Protein AF-A0A2V8CMU4-F1 (afdb_monomer)

Mean predicted aligned error: 11.0 Å

Secondary structure (DSSP, 8-state):
-----PPPHHHHHHHHHHHHHHHHHHHHHHHHHHHHHHHHHHHHHHHHHHHHHHHHHHHHHTTTT----SSTT-S-GGGTS-SEESS--SSSSPPPTT---TTEEEEEE--S-S-EEEB---TT--GGGT--EEB---TTSPTT-TTTT--TT-EEEEEETTS-EEEEEEEEEEEEETTEEEEEE-S----------TTS--TTS-S--EEEEE-EEEEEEEEEETTTTEEEEEEE-SSSSPPEEEEE---------EE-SSPP-B-S--TT-SS---BSSSPPPPPTT---B-TTSSBSSSPPTT--SSEEEETTEEEESSPP-S--SSS---EEPPHHHHHT-SS----TTS---STT--

Sequence (362 aa):
MRREHGFSILEMIVSMGVMLAVTGGIFAVMNPSQGTFQTQTEVSDLQQRLRVASDTLYKDLVMGGGGAYQGSMSGSLNYAFAAIVPFRSGAVGQDPPGTFKTDTITITYVPPTVAQTTLSDNPGNSLTNSAETKVNAEAGCPAGDLLCGFKEGMTLLIYDSTGHSDTFTVTQIQDINANNVKLQHNSDQLAYEFLADCSTQPAPNPCGSTKIVQAASYSYYLKTDALNKTGQLMFYDGGIGADVPVVDNVVGLTFKYYGDPQPPQLNGNPLSNTIGPWTTYGPTPPALGTQVKDHNNNAADGWAAGENCVFKMDNGQQVPRLPVLGAGGTTTTLVELTQAMLTDGPWCPGGPNGAIGNAWDA

Nearest PDB structures (foldseek):
  1p4m-assembly1_A  TM=3.608E-01  e=1.524E+00  Homo sapiens
  3wdh-assembly1_A  TM=3.215E-01  e=1.023E+00  Anoxybacillus sp. LM18-11

Radius of gyration: 30.73 Å; Cα contacts (8 Å, |Δi|>4): 737; chains: 1; bounding box: 107×51×90 Å

pLDDT: mean 78.44, std 15.6, range [29.84, 97.5]

Foldseek 3Di:
DDDDDDDDPVNVVVVVVVVVVVVVVVCVVVVVVVVVVVVVVVVVVVVVLVVLVCVVVVVQVVQFQAEADFFFPHDGVLLAAHQKAQFDAFDPPGDAFLDHDFFKMKGKHFPPAQFKFFWDDDQPDFVQAQDFTWTDDGGSQPVPDLRSRDDAQFWKWKTFLQRAIDIFGFHDWDDRDNRTITTTTPPGRHPPRAPAQQPPDDDDDRGRRIMMGGMFIKMWGWDADPVVRKIFTWIDRSYPDDIDTSHIRDNDGGDWDFAALDAWDQPPPDPSDRHDDRIPGYRQFADAQQARAGSVRDRQQQADGRDHQQWDDDPSDTDGPDDRNDPDDDDPDTDTDDSVCNSLPVGRGQDVPNRSPPRRND

Structure (mmCIF, N/CA/C/O backbone):
data_AF-A0A2V8CMU4-F1
#
_entry.id   AF-A0A2V8CMU4-F1
#
loop_
_atom_site.group_PDB
_atom_site.id
_atom_site.type_symbol
_atom_site.label_atom_id
_atom_site.label_alt_id
_atom_site.label_comp_id
_atom_site.label_asym_id
_atom_site.label_entity_id
_atom_site.label_seq_id
_atom_site.pdbx_PDB_ins_code
_atom_site.Cartn_x
_atom_site.Cartn_y
_atom_site.Cartn_z
_atom_site.occupancy
_atom_site.B_iso_or_equiv
_atom_site.auth_seq_id
_atom_site.auth_comp_id
_atom_site.auth_asym_id
_atom_site.auth_atom_id
_atom_site.pdbx_PDB_model_num
ATOM 1 N N . MET A 1 1 ? -81.711 4.016 60.331 1.00 46.50 1 MET A N 1
ATOM 2 C CA . MET A 1 1 ? -80.405 4.525 60.800 1.00 46.50 1 MET A CA 1
ATOM 3 C C . MET A 1 1 ? -79.334 3.573 60.292 1.00 46.50 1 MET A C 1
ATOM 5 O O . MET A 1 1 ? -79.336 2.414 60.686 1.00 46.50 1 MET A O 1
ATOM 9 N N . ARG A 1 2 ? -78.520 4.011 59.327 1.00 49.06 2 ARG A N 1
ATOM 10 C CA . ARG A 1 2 ? -77.406 3.228 58.773 1.00 49.06 2 ARG A CA 1
ATOM 11 C C . ARG A 1 2 ? -76.306 3.198 59.838 1.00 49.06 2 ARG A C 1
ATOM 13 O O . ARG A 1 2 ? -75.866 4.259 60.260 1.00 49.06 2 ARG A O 1
ATOM 20 N N . ARG A 1 3 ? -75.921 2.013 60.318 1.00 55.88 3 ARG A N 1
ATOM 21 C CA . ARG A 1 3 ? -74.723 1.859 61.152 1.00 55.88 3 ARG A CA 1
ATOM 22 C C . ARG A 1 3 ? -73.517 2.043 60.241 1.00 55.88 3 ARG A C 1
ATOM 24 O O . ARG A 1 3 ? -73.296 1.226 59.353 1.00 55.88 3 ARG A O 1
ATOM 31 N N . GLU A 1 4 ? -72.785 3.132 60.430 1.00 57.38 4 GLU A N 1
ATOM 32 C CA . GLU A 1 4 ? -71.445 3.261 59.872 1.00 57.38 4 GLU A CA 1
ATOM 33 C C . GLU A 1 4 ? -70.543 2.290 60.635 1.00 57.38 4 GLU A C 1
ATOM 35 O O . GLU A 1 4 ? -70.348 2.409 61.845 1.00 57.38 4 GLU A O 1
ATOM 40 N N . HIS A 1 5 ? -70.083 1.253 59.942 1.00 65.12 5 HIS A N 1
ATOM 41 C CA . HIS A 1 5 ? -69.113 0.313 60.479 1.00 65.12 5 HIS A CA 1
ATOM 42 C C . HIS A 1 5 ? -67.730 0.950 60.323 1.00 65.12 5 HIS A C 1
ATOM 44 O O . HIS A 1 5 ? -67.220 1.063 59.212 1.00 65.12 5 HIS A O 1
ATOM 50 N N . GLY A 1 6 ? -67.163 1.431 61.431 1.00 70.19 6 GLY A N 1
ATOM 51 C CA . GLY A 1 6 ? -65.772 1.875 61.478 1.00 70.19 6 GLY A CA 1
ATOM 52 C C . GLY A 1 6 ? -64.816 0.691 61.314 1.00 70.19 6 GLY A C 1
ATOM 53 O O . GLY A 1 6 ? -65.103 -0.408 61.789 1.00 70.19 6 GLY A O 1
ATOM 54 N N . PHE A 1 7 ? -63.690 0.925 60.641 1.00 73.56 7 PHE A N 1
ATOM 55 C CA . PHE A 1 7 ? -62.659 -0.086 60.402 1.00 73.56 7 PHE A CA 1
ATOM 56 C C . PHE A 1 7 ? -61.973 -0.515 61.700 1.00 73.56 7 PHE A C 1
ATOM 58 O O . PHE A 1 7 ? -61.656 0.317 62.555 1.00 73.56 7 PHE A O 1
ATOM 65 N N . SER A 1 8 ? -61.698 -1.813 61.835 1.00 87.19 8 SER A N 1
ATOM 66 C CA . SER A 1 8 ? -60.890 -2.303 62.953 1.00 87.19 8 SER A CA 1
ATOM 67 C C . SER A 1 8 ? -59.400 -2.013 62.723 1.00 87.19 8 SER A C 1
ATOM 69 O O . SER A 1 8 ? -58.921 -1.980 61.589 1.00 87.19 8 SER A O 1
ATOM 71 N N . ILE A 1 9 ? -58.630 -1.868 63.807 1.00 84.69 9 ILE A N 1
ATOM 72 C CA . ILE A 1 9 ? -57.158 -1.746 63.755 1.00 84.69 9 ILE A CA 1
ATOM 73 C C . ILE A 1 9 ? -56.533 -2.910 62.961 1.00 84.69 9 ILE A C 1
ATOM 75 O O . ILE A 1 9 ? -55.532 -2.733 62.270 1.00 84.69 9 ILE A O 1
ATOM 79 N N . LEU A 1 10 ? -57.152 -4.091 63.017 1.00 87.50 10 LEU A N 1
ATOM 80 C CA . LEU A 1 10 ? -56.686 -5.294 62.337 1.00 87.50 10 LEU A CA 1
ATOM 81 C C . LEU A 1 10 ? -56.830 -5.180 60.807 1.00 87.50 10 LEU A C 1
ATOM 83 O O . LEU A 1 10 ? -55.900 -5.529 60.086 1.00 87.50 10 LEU A O 1
ATOM 87 N N . GLU A 1 11 ? -57.930 -4.606 60.308 1.00 87.81 11 GLU A N 1
ATOM 88 C CA . GLU A 1 11 ? -58.109 -4.319 58.872 1.00 87.81 11 GLU A CA 1
ATOM 89 C C . GLU A 1 11 ? -57.106 -3.285 58.352 1.00 87.81 11 GLU A C 1
ATOM 91 O O . GLU A 1 11 ? -56.583 -3.446 57.248 1.00 87.81 11 GLU A O 1
ATOM 96 N N . MET A 1 12 ? -56.792 -2.254 59.145 1.00 91.19 12 MET A N 1
ATOM 97 C CA . MET A 1 12 ? -55.765 -1.263 58.795 1.00 91.19 12 MET A CA 1
ATOM 98 C C . MET A 1 12 ? -54.373 -1.903 58.679 1.00 91.19 12 MET A C 1
ATOM 100 O O . MET A 1 12 ? -53.663 -1.645 57.710 1.00 91.19 12 MET A O 1
ATOM 104 N N . ILE A 1 13 ? -53.996 -2.786 59.613 1.00 92.75 13 ILE A N 1
ATOM 105 C CA . ILE A 1 13 ? -52.695 -3.479 59.590 1.00 92.75 13 ILE A CA 1
ATOM 106 C C . ILE A 1 13 ? -52.590 -4.429 58.392 1.00 92.75 13 ILE A C 1
ATOM 108 O O . ILE A 1 13 ? -51.572 -4.429 57.700 1.00 92.75 13 ILE A O 1
ATOM 112 N N . VAL A 1 14 ? -53.639 -5.211 58.112 1.00 92.31 14 VAL A N 1
ATOM 113 C CA . VAL A 1 14 ? -53.662 -6.115 56.950 1.00 92.31 14 VAL A CA 1
ATOM 114 C C . VAL A 1 14 ? -53.577 -5.315 55.649 1.00 92.31 14 VAL A C 1
ATOM 116 O O . VAL A 1 14 ? -52.779 -5.654 54.778 1.00 92.31 14 VAL A O 1
ATOM 119 N N . SER A 1 15 ? -54.324 -4.214 55.538 1.00 93.25 15 SER A N 1
ATOM 120 C CA . SER A 1 15 ? -54.291 -3.343 54.357 1.00 93.25 15 SER A CA 1
ATOM 121 C C . SER A 1 15 ? -52.914 -2.701 54.153 1.00 93.25 15 SER A C 1
ATOM 123 O O . SER A 1 15 ? -52.399 -2.711 53.036 1.00 93.25 15 SER A O 1
ATOM 125 N N . MET A 1 16 ? -52.271 -2.212 55.223 1.00 92.31 16 MET A N 1
ATOM 126 C CA . MET A 1 16 ? -50.898 -1.686 55.164 1.00 92.31 16 MET A CA 1
ATOM 127 C C . MET A 1 16 ? -49.888 -2.764 54.753 1.00 92.31 16 MET A C 1
ATOM 129 O O . MET A 1 16 ? -49.012 -2.494 53.933 1.00 92.31 16 MET A O 1
ATOM 133 N N . GLY A 1 17 ? -50.023 -3.988 55.273 1.00 94.62 17 GLY A N 1
ATOM 134 C CA . GLY A 1 17 ? -49.164 -5.115 54.909 1.00 94.62 17 GLY A CA 1
ATOM 135 C C . GLY A 1 17 ? -49.284 -5.492 53.431 1.00 94.62 17 GLY A C 1
ATOM 136 O O . GLY A 1 17 ? -48.270 -5.654 52.753 1.00 94.62 17 GLY A O 1
ATOM 137 N N . VAL A 1 18 ? -50.512 -5.556 52.905 1.00 94.00 18 VAL A N 1
ATOM 138 C CA . VAL A 1 18 ? -50.763 -5.823 51.480 1.00 94.00 18 VAL A CA 1
ATOM 139 C C . VAL A 1 18 ? -50.229 -4.685 50.609 1.00 94.00 18 VAL A C 1
ATOM 141 O O . VAL A 1 18 ? -49.559 -4.948 49.613 1.00 94.00 18 VAL A O 1
ATOM 144 N N . MET A 1 19 ? -50.457 -3.424 50.988 1.00 94.75 19 MET A N 1
ATOM 145 C CA . MET A 1 19 ? -49.978 -2.269 50.224 1.00 94.75 19 MET A CA 1
ATOM 146 C C . MET A 1 19 ? -48.446 -2.225 50.156 1.00 94.75 19 MET A C 1
ATOM 148 O O . MET A 1 19 ? -47.890 -1.981 49.084 1.00 94.75 19 MET A O 1
ATOM 152 N N . LEU A 1 20 ? -47.755 -2.532 51.260 1.00 93.88 20 LEU A N 1
ATOM 153 C CA . LEU A 1 20 ? -46.294 -2.654 51.290 1.00 93.88 20 LEU A CA 1
ATOM 154 C C . LEU A 1 20 ? -45.791 -3.825 50.440 1.00 93.88 20 LEU A C 1
ATOM 156 O O . LEU A 1 20 ? -44.835 -3.651 49.688 1.00 93.88 20 LEU A O 1
ATOM 160 N N . ALA A 1 21 ? -46.441 -4.989 50.511 1.00 94.62 21 ALA A N 1
ATOM 161 C CA . ALA A 1 21 ? -46.064 -6.153 49.711 1.00 94.62 21 ALA A CA 1
ATOM 162 C C . ALA A 1 21 ? -46.215 -5.887 48.202 1.00 94.62 21 ALA A C 1
ATOM 164 O O . ALA A 1 21 ? -45.303 -6.176 47.427 1.00 94.62 21 ALA A O 1
ATOM 165 N N . VAL A 1 22 ? -47.329 -5.275 47.788 1.00 94.88 22 VAL A N 1
ATOM 166 C CA . VAL A 1 22 ? -47.583 -4.912 46.384 1.00 94.88 22 VAL A CA 1
ATOM 167 C C . VAL A 1 22 ? -46.590 -3.852 45.906 1.00 94.88 22 VAL A C 1
ATOM 169 O O . VAL A 1 22 ? -45.977 -4.014 44.854 1.00 94.88 22 VAL A O 1
ATOM 172 N N . THR A 1 23 ? -46.375 -2.794 46.691 1.00 91.12 23 THR A N 1
ATOM 173 C CA . THR A 1 23 ? -45.443 -1.712 46.335 1.00 91.12 23 THR A CA 1
ATOM 174 C C . THR A 1 23 ? -43.999 -2.219 46.263 1.00 91.12 23 THR A C 1
ATOM 176 O O . THR A 1 23 ? -43.273 -1.886 45.328 1.00 91.12 23 THR A O 1
ATOM 179 N N . GLY A 1 24 ? -43.592 -3.090 47.193 1.00 90.81 24 GLY A N 1
ATOM 180 C CA . GLY A 1 24 ? -42.292 -3.762 47.164 1.00 90.81 24 GLY A CA 1
ATOM 181 C C . GLY A 1 24 ? -42.110 -4.638 45.921 1.00 90.81 24 GLY A C 1
ATOM 182 O O . GLY A 1 24 ? -41.061 -4.576 45.283 1.00 90.81 24 GLY A O 1
ATOM 183 N N . GLY A 1 25 ? -43.148 -5.383 45.521 1.00 90.81 25 GLY A N 1
ATOM 184 C CA . GLY A 1 25 ? -43.153 -6.152 44.274 1.00 90.81 25 GLY A CA 1
ATOM 185 C C . GLY A 1 25 ? -43.000 -5.278 43.024 1.00 90.81 25 GLY A C 1
ATOM 186 O O . GLY A 1 25 ? -42.233 -5.619 42.127 1.00 90.81 25 GLY A O 1
ATOM 187 N N . ILE A 1 26 ? -43.660 -4.116 42.981 1.00 88.31 26 ILE A N 1
ATOM 188 C CA . ILE A 1 26 ? -43.540 -3.157 41.869 1.00 88.31 26 ILE A CA 1
ATOM 189 C C . ILE A 1 26 ? -42.114 -2.600 41.774 1.00 88.31 26 ILE A C 1
ATOM 19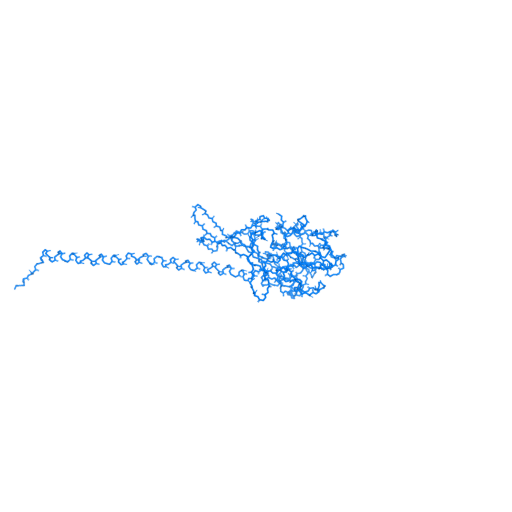1 O O . ILE A 1 26 ? -41.528 -2.609 40.691 1.00 88.31 26 ILE A O 1
ATOM 195 N N . PHE A 1 27 ? -41.522 -2.160 42.889 1.00 85.50 27 PHE A N 1
ATOM 196 C CA . PHE A 1 27 ? -40.146 -1.648 42.892 1.00 85.50 27 PHE A CA 1
ATOM 197 C C . PHE A 1 27 ? -39.116 -2.723 42.530 1.00 85.50 27 PHE A C 1
ATOM 199 O O . PHE A 1 27 ? -38.155 -2.423 41.819 1.00 85.50 27 PHE A O 1
ATOM 206 N N . ALA A 1 28 ? -39.340 -3.973 42.948 1.00 83.75 28 ALA A N 1
ATOM 207 C CA . ALA A 1 28 ? -38.488 -5.102 42.580 1.00 83.75 28 ALA A CA 1
ATOM 208 C C . ALA A 1 28 ? -38.457 -5.356 41.061 1.00 83.75 28 ALA A C 1
ATOM 210 O O . ALA A 1 28 ? -37.439 -5.810 40.548 1.00 83.75 28 ALA A O 1
ATOM 211 N N . VAL A 1 29 ? -39.530 -5.024 40.332 1.00 82.19 29 VAL A N 1
ATOM 212 C CA . VAL A 1 29 ? -39.613 -5.159 38.865 1.00 82.19 29 VAL A CA 1
ATOM 213 C C . VAL A 1 29 ? -39.185 -3.877 38.134 1.00 82.19 29 VAL A C 1
ATOM 215 O O . VAL A 1 29 ? -38.513 -3.941 37.102 1.00 82.19 29 VAL A O 1
ATOM 218 N N . MET A 1 30 ? -39.523 -2.695 38.656 1.00 82.56 30 MET A N 1
ATOM 219 C CA . MET A 1 30 ? -39.172 -1.413 38.026 1.00 82.56 30 MET A CA 1
ATOM 220 C C . MET A 1 30 ? -37.669 -1.114 38.061 1.00 82.56 30 MET A C 1
ATOM 222 O O . MET A 1 30 ? -37.145 -0.561 37.095 1.00 82.56 30 MET A O 1
ATOM 226 N N . ASN A 1 31 ? -36.972 -1.475 39.141 1.00 76.56 31 ASN A N 1
ATOM 227 C CA . ASN A 1 31 ? -35.541 -1.206 39.294 1.00 76.56 31 ASN A CA 1
ATOM 228 C C . ASN A 1 31 ? -34.674 -1.906 38.215 1.00 76.56 31 ASN A C 1
ATOM 230 O O . ASN A 1 31 ? -33.935 -1.218 37.508 1.00 76.56 31 ASN A O 1
ATOM 234 N N . PRO A 1 32 ? -34.810 -3.228 37.965 1.00 76.19 32 PRO A N 1
ATOM 235 C CA . PRO A 1 32 ? -34.076 -3.883 36.879 1.00 76.19 32 PRO A CA 1
ATOM 236 C C . PRO A 1 32 ? -34.515 -3.414 35.484 1.00 76.19 32 PRO A C 1
ATOM 238 O O . PRO A 1 32 ? -33.704 -3.411 34.558 1.00 76.19 32 PRO A O 1
ATOM 241 N N . SER A 1 33 ? -35.765 -2.967 35.320 1.00 69.88 33 SER A N 1
ATOM 242 C CA . SER A 1 33 ? -36.262 -2.468 34.032 1.00 69.88 33 SER A CA 1
ATOM 243 C C . SER A 1 33 ? -35.519 -1.203 33.585 1.00 69.88 33 SER A C 1
ATOM 245 O O . SER A 1 33 ? -35.094 -1.125 32.437 1.00 69.88 33 SER A O 1
ATOM 247 N N . GLN A 1 34 ? -35.273 -0.244 34.487 1.00 75.62 34 GLN A N 1
ATOM 248 C CA . GLN A 1 34 ? -34.550 0.994 34.148 1.00 75.62 34 GLN A CA 1
ATOM 249 C C . GLN A 1 34 ? -33.098 0.734 33.716 1.00 75.62 34 GLN A C 1
ATOM 251 O O . GLN A 1 34 ? -32.659 1.272 32.700 1.00 75.62 34 GLN A O 1
ATOM 256 N N . GLY A 1 35 ? -32.376 -0.142 34.426 1.00 75.38 35 GLY A N 1
ATOM 257 C CA . GLY A 1 35 ? -31.014 -0.535 34.039 1.00 75.38 35 GLY A CA 1
ATOM 258 C C . GLY A 1 35 ? -30.965 -1.298 32.709 1.00 75.38 35 GLY A C 1
ATOM 259 O O . GLY A 1 35 ? -30.044 -1.122 31.911 1.00 75.38 35 GLY A O 1
ATOM 260 N N . THR A 1 36 ? -31.995 -2.094 32.420 1.00 75.12 36 THR A N 1
ATOM 261 C CA . THR A 1 36 ? -32.111 -2.825 31.151 1.00 75.12 36 THR A CA 1
ATOM 262 C C . THR A 1 36 ? -32.335 -1.874 29.967 1.00 75.12 36 THR A C 1
ATOM 264 O O . THR A 1 36 ? -31.716 -2.049 28.924 1.00 75.12 36 THR A O 1
ATOM 267 N N . PHE A 1 37 ? -33.149 -0.822 30.111 1.00 74.62 37 PHE A N 1
ATOM 268 C CA . PHE A 1 37 ? -33.371 0.148 29.025 1.00 74.62 37 PHE A CA 1
ATOM 269 C C . PHE A 1 37 ? -32.133 1.001 28.711 1.00 74.62 37 PHE A C 1
ATOM 271 O O . PHE A 1 37 ? -31.868 1.299 27.545 1.00 74.62 37 PHE A O 1
ATOM 278 N N . GLN A 1 38 ? -31.352 1.358 29.735 1.00 77.62 38 GLN A N 1
ATOM 279 C CA . GLN A 1 38 ? -30.094 2.082 29.539 1.00 77.62 38 GLN A CA 1
ATOM 280 C C . GLN A 1 38 ? -29.068 1.204 28.816 1.00 77.62 38 GLN A C 1
ATOM 282 O O . GLN A 1 38 ? -28.536 1.596 27.783 1.00 77.62 38 GLN A O 1
ATOM 287 N N . THR A 1 39 ? -28.864 -0.027 29.289 1.00 81.19 39 THR A N 1
ATOM 288 C CA . THR A 1 39 ? -27.907 -0.958 28.670 1.00 81.19 39 THR A CA 1
ATOM 289 C C . THR A 1 39 ? -28.297 -1.362 27.249 1.00 81.19 39 THR A C 1
ATOM 291 O O . THR A 1 39 ? -27.424 -1.465 26.394 1.00 81.19 39 THR A O 1
ATOM 294 N N . GLN A 1 40 ? -29.588 -1.536 26.953 1.00 83.31 40 GLN A N 1
ATOM 295 C CA . GLN A 1 40 ? -30.042 -1.843 25.591 1.00 83.31 40 GLN A CA 1
ATOM 296 C C . GLN A 1 40 ? -29.680 -0.743 24.586 1.00 83.31 40 GLN A C 1
ATOM 298 O O . GLN A 1 40 ? -29.303 -1.053 23.455 1.00 83.31 40 GLN A O 1
ATOM 303 N N . THR A 1 41 ? -29.760 0.525 24.998 1.00 83.31 41 THR A N 1
ATOM 304 C CA . THR A 1 41 ? -29.417 1.654 24.122 1.00 83.31 41 THR A CA 1
ATOM 305 C C . THR A 1 41 ? -27.911 1.704 23.862 1.00 83.31 41 THR A C 1
ATOM 307 O O . THR A 1 41 ? -27.504 1.811 22.708 1.00 83.31 41 THR A O 1
ATOM 310 N N . GLU A 1 42 ? -27.088 1.510 24.898 1.00 85.31 42 GLU A N 1
ATOM 311 C CA . GLU A 1 42 ? -25.623 1.438 24.767 1.00 85.31 42 GLU A CA 1
ATOM 312 C C . GLU A 1 42 ? -25.180 0.269 23.873 1.00 85.31 42 GLU A C 1
ATOM 314 O O . GLU A 1 42 ? -24.312 0.425 23.020 1.00 85.31 42 GLU A O 1
ATOM 319 N N . VAL A 1 43 ? -25.812 -0.906 23.991 1.00 86.69 43 VAL A N 1
ATOM 320 C CA . VAL A 1 43 ? -25.510 -2.057 23.118 1.00 86.69 43 VAL A CA 1
ATOM 321 C C . VAL A 1 43 ? -25.849 -1.752 21.657 1.00 86.69 43 VAL A C 1
ATOM 323 O O . VAL A 1 43 ? -25.078 -2.110 20.765 1.00 86.69 43 VAL A O 1
ATOM 326 N N . SER A 1 44 ? -26.974 -1.082 21.397 1.00 88.12 44 SER A N 1
ATOM 327 C CA . SER A 1 44 ? -27.339 -0.661 20.039 1.00 88.12 44 SER A CA 1
ATOM 328 C C . SER A 1 44 ? -26.338 0.347 19.470 1.00 88.12 44 SER A C 1
ATOM 330 O O . SER A 1 44 ? -25.956 0.232 18.305 1.00 88.12 44 SER A O 1
ATOM 332 N N . ASP A 1 45 ? -25.900 1.320 20.269 1.00 89.12 45 ASP A N 1
ATOM 333 C CA . ASP A 1 45 ? -24.897 2.306 19.857 1.00 89.12 45 ASP A CA 1
ATOM 334 C C . ASP A 1 45 ? -23.548 1.638 19.541 1.00 89.12 45 ASP A C 1
ATOM 336 O O . ASP A 1 45 ? -22.979 1.861 18.472 1.00 89.12 45 ASP A O 1
ATOM 340 N N . LEU A 1 46 ? -23.088 0.709 20.389 1.00 87.69 46 LEU A N 1
ATOM 341 C CA . LEU A 1 46 ? -21.870 -0.072 20.139 1.00 87.69 46 LEU A CA 1
ATOM 342 C C . LEU A 1 46 ? -21.933 -0.847 18.815 1.00 87.69 46 LEU A C 1
ATOM 344 O O . LEU A 1 46 ? -20.959 -0.867 18.062 1.00 87.69 46 LEU A O 1
ATOM 348 N N . GLN A 1 47 ? -23.077 -1.458 18.494 1.00 90.50 47 GLN A N 1
ATOM 349 C CA . GLN A 1 47 ? -23.261 -2.168 17.223 1.00 90.50 47 GLN A CA 1
ATOM 350 C C . GLN A 1 47 ? -23.233 -1.226 16.014 1.00 90.50 47 GLN A C 1
ATOM 352 O O . GLN A 1 47 ? -22.665 -1.574 14.977 1.00 90.50 47 GLN A O 1
ATOM 357 N N . GLN A 1 48 ? -23.830 -0.037 16.131 1.00 91.19 48 GLN A N 1
ATOM 358 C CA . GLN A 1 48 ? -23.817 0.960 15.058 1.00 91.19 48 GLN A CA 1
ATOM 359 C C . GLN A 1 48 ? -22.406 1.498 14.814 1.00 91.19 48 GLN A C 1
ATOM 361 O O . GLN A 1 48 ? -21.968 1.556 13.665 1.00 91.19 48 GLN A O 1
ATOM 366 N N . ARG A 1 49 ? -21.659 1.808 15.878 1.00 91.88 49 ARG A N 1
ATOM 367 C CA . ARG A 1 49 ? -20.259 2.240 15.774 1.00 91.88 49 ARG A CA 1
ATOM 368 C C . ARG A 1 49 ? -19.372 1.161 15.173 1.00 91.88 49 ARG A C 1
ATOM 370 O O . ARG A 1 49 ? -18.577 1.460 14.287 1.00 91.88 49 ARG A O 1
ATOM 377 N N . LEU A 1 50 ? -19.542 -0.094 15.597 1.00 90.25 50 LEU A N 1
ATOM 378 C CA . LEU A 1 50 ? -18.792 -1.212 15.027 1.00 90.25 50 LEU A CA 1
ATOM 379 C C . LEU A 1 50 ? -19.035 -1.334 13.521 1.00 90.25 50 LEU A C 1
ATOM 381 O O . LEU A 1 50 ? -18.081 -1.554 12.783 1.00 90.25 50 LEU A O 1
ATOM 385 N N . ARG A 1 51 ? -20.279 -1.136 13.064 1.00 93.06 51 ARG A N 1
ATOM 386 C CA . ARG A 1 51 ? -20.598 -1.127 11.631 1.00 93.06 51 ARG A CA 1
ATOM 387 C C . ARG A 1 51 ? -19.867 -0.008 10.893 1.00 93.06 51 ARG A C 1
ATOM 389 O O . ARG A 1 51 ? -19.280 -0.261 9.851 1.00 93.06 51 ARG A O 1
ATOM 396 N N . VAL A 1 52 ? -19.864 1.212 11.432 1.00 93.25 52 VAL A N 1
ATOM 397 C CA . VAL A 1 52 ? -19.148 2.337 10.805 1.00 93.25 52 VAL A CA 1
ATOM 398 C C . VAL A 1 52 ? -17.647 2.049 10.718 1.00 93.25 52 VAL A C 1
ATOM 400 O O . VAL A 1 52 ? -17.056 2.239 9.656 1.00 93.25 52 VAL A O 1
ATOM 403 N N . ALA A 1 53 ? -17.038 1.533 11.790 1.00 92.00 53 ALA A N 1
ATOM 404 C CA . ALA A 1 53 ? -15.628 1.141 11.787 1.00 92.00 53 ALA A CA 1
ATOM 405 C C . ALA A 1 53 ? -15.338 0.040 10.755 1.00 92.00 53 ALA A C 1
ATOM 407 O O . ALA A 1 53 ? -14.395 0.171 9.974 1.00 92.00 53 ALA A O 1
ATOM 408 N N . SER A 1 54 ? -16.149 -1.025 10.730 1.00 93.12 54 SER A N 1
ATOM 409 C CA . SER A 1 54 ? -15.950 -2.143 9.807 1.00 93.12 54 SER A CA 1
ATOM 410 C C . SER A 1 54 ? -16.132 -1.725 8.356 1.00 93.12 54 SER A C 1
ATOM 412 O O . SER A 1 54 ? -15.315 -2.101 7.528 1.00 93.12 54 SER A O 1
ATOM 414 N N . ASP A 1 55 ? -17.159 -0.932 8.047 1.00 95.06 55 ASP A N 1
ATOM 415 C CA . ASP A 1 55 ? -17.454 -0.504 6.677 1.00 95.06 55 ASP A CA 1
ATOM 416 C C . ASP A 1 55 ? -16.371 0.444 6.148 1.00 95.06 55 ASP A C 1
ATOM 418 O O . ASP A 1 55 ? -15.965 0.337 4.990 1.00 95.06 55 ASP A O 1
ATOM 422 N N . THR A 1 56 ? -15.862 1.331 7.010 1.00 93.56 56 THR A N 1
ATOM 423 C CA . THR A 1 56 ? -14.780 2.265 6.666 1.00 93.56 56 THR A CA 1
ATOM 424 C C . THR A 1 56 ? -13.491 1.506 6.349 1.00 93.56 56 THR A C 1
ATOM 426 O O . THR A 1 56 ? -12.941 1.666 5.263 1.00 93.56 56 THR A O 1
ATOM 429 N N . LEU A 1 57 ? -13.064 0.601 7.239 1.00 94.00 57 LEU A N 1
ATOM 430 C CA . LEU A 1 57 ? -11.876 -0.230 7.016 1.00 94.00 57 LEU A CA 1
ATOM 431 C C . LEU A 1 57 ? -12.041 -1.159 5.808 1.00 94.00 57 LEU A C 1
ATOM 433 O O . LEU A 1 57 ? -11.138 -1.271 4.983 1.00 94.00 57 LEU A O 1
ATOM 437 N N . TYR A 1 58 ? -13.191 -1.825 5.684 1.00 95.25 58 TYR A N 1
ATOM 438 C CA . TYR A 1 58 ? -13.445 -2.797 4.620 1.00 95.25 58 TYR A CA 1
ATOM 439 C C . TYR A 1 58 ? -13.375 -2.163 3.230 1.00 95.25 58 TYR A C 1
ATOM 441 O O . TYR A 1 58 ? -12.811 -2.764 2.316 1.00 95.25 58 TYR A O 1
ATOM 449 N N . LYS A 1 59 ? -13.915 -0.947 3.073 1.00 94.12 59 LYS A N 1
ATOM 450 C CA . LYS A 1 59 ? -13.910 -0.221 1.799 1.00 94.12 59 LYS A CA 1
ATOM 451 C C . LYS A 1 59 ? -12.497 -0.014 1.253 1.00 94.12 59 LYS A C 1
ATOM 453 O O . LYS A 1 59 ? -12.307 -0.143 0.048 1.00 94.12 59 LYS A O 1
ATOM 458 N N . ASP A 1 60 ? -11.530 0.297 2.109 1.00 94.56 60 ASP A N 1
ATOM 459 C CA . ASP A 1 60 ? -10.149 0.501 1.667 1.00 94.56 60 ASP A CA 1
ATOM 460 C C . ASP A 1 60 ? -9.375 -0.817 1.599 1.00 94.56 60 ASP A C 1
ATOM 462 O O . ASP A 1 60 ? -8.637 -1.043 0.644 1.00 94.56 60 ASP A O 1
ATOM 466 N N . LEU A 1 61 ? -9.603 -1.740 2.540 1.00 93.94 61 LEU A N 1
ATOM 467 C CA . LEU A 1 61 ? -8.961 -3.059 2.538 1.00 93.94 61 LEU A CA 1
ATOM 468 C C . LEU A 1 61 ? -9.276 -3.866 1.276 1.00 93.94 61 LEU A C 1
ATOM 470 O O . LEU A 1 61 ? -8.387 -4.522 0.742 1.00 93.94 61 LEU A O 1
ATOM 474 N N . VAL A 1 62 ? -10.516 -3.813 0.777 1.00 94.56 62 VAL A N 1
ATOM 475 C CA . VAL A 1 62 ? -10.898 -4.533 -0.450 1.00 94.56 62 VAL A CA 1
ATOM 476 C C . VAL A 1 62 ? -10.245 -3.942 -1.704 1.00 94.56 62 VAL A C 1
ATOM 478 O O . VAL A 1 62 ? -10.086 -4.645 -2.698 1.00 94.56 62 VAL A O 1
ATOM 481 N N . MET A 1 63 ? -9.862 -2.663 -1.659 1.00 94.75 63 MET A N 1
ATOM 482 C CA . MET A 1 63 ? -9.191 -1.970 -2.759 1.00 94.75 63 MET A CA 1
ATOM 483 C C . MET A 1 63 ? -7.665 -2.032 -2.656 1.00 94.75 63 MET A C 1
ATOM 485 O O . MET A 1 63 ? -6.992 -1.778 -3.653 1.00 94.75 63 MET A O 1
ATOM 489 N N . GLY A 1 64 ? -7.119 -2.371 -1.484 1.00 94.31 64 GLY A N 1
ATOM 490 C CA . GLY A 1 64 ? -5.685 -2.393 -1.207 1.00 94.31 64 GLY A CA 1
ATOM 491 C C . GLY A 1 64 ? -4.882 -3.172 -2.248 1.00 94.31 64 GLY A C 1
ATOM 492 O O . GLY A 1 64 ? -5.212 -4.305 -2.596 1.00 94.31 64 GLY A O 1
ATOM 493 N N . GLY A 1 65 ? -3.826 -2.549 -2.773 1.00 91.25 65 GLY A N 1
ATOM 494 C CA . GLY A 1 65 ? -3.009 -3.119 -3.845 1.00 91.25 65 GLY A CA 1
ATOM 495 C C . GLY A 1 65 ? -3.649 -3.101 -5.234 1.00 91.25 65 GLY A C 1
ATOM 496 O O . GLY A 1 65 ? -3.004 -3.520 -6.197 1.00 91.25 65 GLY A O 1
ATOM 497 N N . GLY A 1 66 ? -4.873 -2.585 -5.386 1.00 94.00 66 GLY A N 1
ATOM 498 C CA . GLY A 1 66 ? -5.445 -2.275 -6.692 1.00 94.00 66 GLY A CA 1
ATOM 499 C C . GLY A 1 66 ? -4.535 -1.298 -7.432 1.00 94.00 66 GLY A C 1
ATOM 500 O O . GLY A 1 66 ? -4.193 -0.252 -6.889 1.00 94.00 66 GLY A O 1
ATOM 501 N N . GLY A 1 67 ? -4.091 -1.652 -8.636 1.00 91.62 67 GLY A N 1
ATOM 502 C CA . GLY A 1 67 ? -3.143 -0.840 -9.399 1.00 91.62 67 GLY A CA 1
ATOM 503 C C . GLY A 1 67 ? -3.719 -0.287 -10.694 1.00 91.62 67 GLY A C 1
ATOM 504 O O . GLY A 1 67 ? -4.935 -0.278 -10.908 1.00 91.62 67 GLY A O 1
ATOM 505 N N . ALA A 1 68 ? -2.828 0.213 -11.550 1.00 89.81 68 ALA A N 1
ATOM 506 C CA . ALA A 1 68 ? -3.211 0.815 -12.816 1.00 89.81 68 ALA A CA 1
ATOM 507 C C . ALA A 1 68 ? -3.975 -0.182 -13.697 1.00 89.81 68 ALA A C 1
ATOM 509 O O . ALA A 1 68 ? -3.614 -1.353 -13.796 1.00 89.81 68 ALA A O 1
ATOM 510 N N . TYR A 1 69 ? -5.010 0.284 -14.383 1.00 87.81 69 TYR A N 1
ATOM 511 C CA . TYR A 1 69 ? -5.843 -0.549 -15.259 1.00 87.81 69 TYR A CA 1
ATOM 512 C C . TYR A 1 69 ? -5.867 -0.046 -16.710 1.00 87.81 69 TYR A C 1
ATOM 514 O O . TYR A 1 69 ? -6.597 -0.587 -17.541 1.00 87.81 69 TYR A O 1
ATOM 522 N N . GLN A 1 70 ? -5.073 0.984 -17.022 1.00 84.38 70 GLN A N 1
ATOM 523 C CA . GLN A 1 70 ? -4.897 1.553 -18.360 1.00 84.38 70 GLN A CA 1
ATOM 524 C C . GLN A 1 70 ? -3.433 1.936 -18.616 1.00 84.38 70 GLN A C 1
ATOM 526 O O . GLN A 1 70 ? -2.645 2.146 -17.689 1.00 84.38 70 GLN A O 1
ATOM 531 N N . GLY A 1 71 ? -3.080 2.056 -19.896 1.00 76.81 71 GLY A N 1
ATOM 532 C CA . GLY A 1 71 ? -1.726 2.360 -20.352 1.00 76.81 71 GLY A CA 1
ATOM 533 C C . GLY A 1 71 ? -0.732 1.213 -20.138 1.00 76.81 71 GLY A C 1
ATOM 534 O O . GLY A 1 71 ? -1.112 0.058 -19.947 1.00 76.81 71 GLY A O 1
ATOM 535 N N . SER A 1 72 ? 0.556 1.539 -20.194 1.00 73.25 72 SER A N 1
ATOM 536 C CA . SER A 1 72 ? 1.643 0.593 -19.903 1.00 73.25 72 SER A CA 1
ATOM 537 C C . SER A 1 72 ? 1.637 0.176 -18.422 1.00 73.25 72 SER A C 1
ATOM 539 O O . SER A 1 72 ? 1.059 0.874 -17.590 1.00 73.25 72 SER A O 1
ATOM 541 N N . MET A 1 73 ? 2.245 -0.968 -18.077 1.00 73.44 73 MET A N 1
ATOM 542 C CA . MET A 1 73 ? 2.412 -1.421 -16.679 1.00 73.44 73 MET A CA 1
ATOM 543 C C . MET A 1 73 ? 1.121 -1.447 -15.836 1.00 73.44 73 MET A C 1
ATOM 545 O O . MET A 1 73 ? 1.114 -1.134 -14.642 1.00 73.44 73 MET A O 1
ATOM 549 N N . SER A 1 74 ? 0.017 -1.844 -16.470 1.00 81.88 74 SER A N 1
ATOM 550 C CA . SER A 1 74 ? -1.254 -2.113 -15.803 1.00 81.88 74 SER A CA 1
ATOM 551 C C . SER A 1 74 ? -1.212 -3.431 -15.026 1.00 81.88 74 SER A C 1
ATOM 553 O O . SER A 1 74 ? -0.665 -4.423 -15.511 1.00 81.88 74 SER A O 1
ATOM 555 N N . GLY A 1 75 ? -1.851 -3.477 -13.864 1.00 86.62 75 GLY A N 1
ATOM 556 C CA . GLY A 1 75 ? -1.937 -4.652 -13.008 1.00 86.62 75 GLY A CA 1
ATOM 557 C C . GLY A 1 75 ? -2.050 -4.272 -11.536 1.00 86.62 75 GLY A C 1
ATOM 558 O O . GLY A 1 75 ? -2.240 -3.111 -11.196 1.00 86.62 75 GLY A O 1
ATOM 559 N N . SER A 1 76 ? -1.933 -5.268 -10.658 1.00 89.38 76 SER A N 1
ATOM 560 C CA . SER A 1 76 ? -1.846 -5.055 -9.209 1.00 89.38 76 SER A CA 1
ATOM 561 C C . SER A 1 76 ? -0.566 -4.300 -8.843 1.00 89.38 76 SER A C 1
ATOM 563 O O . SER A 1 76 ? 0.491 -4.571 -9.417 1.00 89.38 76 SER A O 1
ATOM 565 N N . LEU A 1 77 ? -0.633 -3.414 -7.845 1.00 88.25 77 LEU A N 1
ATOM 566 C CA . LEU A 1 77 ? 0.559 -2.759 -7.287 1.00 88.25 77 LEU A CA 1
ATOM 567 C C . LEU A 1 77 ? 1.527 -3.772 -6.666 1.00 88.25 77 LEU A C 1
ATOM 569 O O . LEU A 1 77 ? 2.732 -3.540 -6.674 1.00 88.25 77 LEU A O 1
ATOM 573 N N . ASN A 1 78 ? 1.025 -4.942 -6.249 1.00 87.56 78 ASN A N 1
ATOM 574 C CA . ASN A 1 78 ? 1.840 -6.050 -5.741 1.00 87.56 78 ASN A CA 1
ATOM 575 C C . ASN A 1 78 ? 2.766 -6.670 -6.806 1.00 87.56 78 ASN A C 1
ATOM 577 O O . ASN A 1 78 ? 3.491 -7.610 -6.501 1.00 87.56 78 ASN A O 1
ATOM 581 N N . TYR A 1 79 ? 2.745 -6.209 -8.059 1.00 84.50 79 TYR A N 1
ATOM 582 C CA . TYR A 1 79 ? 3.769 -6.550 -9.055 1.00 84.50 79 TYR A CA 1
ATOM 583 C C . TYR A 1 79 ? 4.967 -5.591 -9.038 1.00 84.50 79 TYR A C 1
ATOM 585 O O . TYR A 1 79 ? 5.974 -5.879 -9.673 1.00 84.50 79 TYR A O 1
ATOM 593 N N . ALA A 1 80 ? 4.871 -4.470 -8.326 1.00 80.31 80 ALA A N 1
ATOM 594 C CA . ALA A 1 80 ? 5.924 -3.468 -8.224 1.00 80.31 80 ALA A CA 1
ATOM 595 C C . ALA A 1 80 ? 6.441 -3.363 -6.785 1.00 80.31 80 ALA A C 1
ATOM 597 O O . ALA A 1 80 ? 7.596 -3.679 -6.529 1.00 80.31 80 ALA A O 1
ATOM 598 N N . PHE A 1 81 ? 5.585 -2.991 -5.834 1.00 81.38 81 PHE A N 1
ATOM 599 C CA . PHE A 1 81 ? 5.969 -2.711 -4.447 1.00 81.38 81 PHE A CA 1
ATOM 600 C C . PHE A 1 81 ? 4.892 -3.201 -3.458 1.00 81.38 81 PHE A C 1
ATOM 602 O O . PHE A 1 81 ? 3.807 -3.638 -3.849 1.00 81.38 81 PHE A O 1
ATOM 609 N N . ALA A 1 82 ? 5.211 -3.199 -2.160 1.00 83.94 82 ALA A N 1
ATOM 610 C CA . ALA A 1 82 ? 4.272 -3.628 -1.127 1.00 83.94 82 ALA A CA 1
ATOM 611 C C . ALA A 1 82 ? 3.223 -2.535 -0.884 1.00 83.94 82 ALA A C 1
ATOM 613 O O . ALA A 1 82 ? 3.496 -1.528 -0.239 1.00 83.94 82 ALA A O 1
ATOM 614 N N . ALA A 1 83 ? 2.008 -2.742 -1.389 1.00 87.88 83 ALA A N 1
ATOM 615 C CA . ALA A 1 83 ? 0.935 -1.757 -1.279 1.00 87.88 83 ALA A CA 1
ATOM 616 C C . ALA A 1 83 ? 0.240 -1.730 0.095 1.00 87.88 83 ALA A C 1
ATOM 618 O O . ALA A 1 83 ? -0.607 -0.877 0.341 1.00 87.88 83 ALA A O 1
ATOM 619 N N . ILE A 1 84 ? 0.557 -2.678 0.979 1.00 89.88 84 ILE A N 1
ATOM 620 C CA . ILE A 1 84 ? 0.011 -2.754 2.334 1.00 89.88 84 ILE A CA 1
ATOM 621 C C . ILE A 1 84 ? 1.177 -2.912 3.303 1.00 89.88 84 ILE A C 1
ATOM 623 O O . ILE A 1 84 ? 1.946 -3.867 3.187 1.00 89.88 84 ILE A O 1
ATOM 627 N N . VAL A 1 85 ? 1.284 -2.000 4.269 1.00 88.50 85 VAL A N 1
ATOM 628 C CA . VAL A 1 85 ? 2.405 -1.956 5.220 1.00 88.50 85 VAL A CA 1
ATOM 629 C C . VAL A 1 85 ? 1.936 -1.760 6.673 1.00 88.50 85 VAL A C 1
ATOM 631 O O . VAL A 1 85 ? 0.877 -1.170 6.901 1.00 88.50 85 VAL A O 1
ATOM 634 N N . PRO A 1 86 ? 2.681 -2.263 7.678 1.00 92.06 86 PRO A N 1
ATOM 635 C CA . PRO A 1 86 ? 2.292 -2.279 9.097 1.00 92.06 86 PRO A CA 1
ATOM 636 C C . PRO A 1 86 ? 2.760 -1.050 9.888 1.00 92.06 86 PRO A C 1
ATOM 638 O O . PRO A 1 86 ? 3.121 -1.139 11.061 1.00 92.06 86 PRO A O 1
ATOM 641 N N . PHE A 1 87 ? 2.830 0.099 9.234 1.00 89.88 87 PHE A N 1
ATOM 642 C CA . PHE A 1 87 ? 3.321 1.343 9.813 1.00 89.88 87 PHE A CA 1
ATOM 643 C C . PHE A 1 87 ? 2.644 2.525 9.131 1.00 89.88 87 PHE A C 1
ATOM 645 O O . PHE A 1 87 ? 1.990 2.362 8.098 1.00 89.88 87 PHE A O 1
ATOM 652 N N . ARG A 1 88 ? 2.769 3.715 9.717 1.00 91.25 88 ARG A N 1
ATOM 653 C CA . ARG A 1 88 ? 2.239 4.956 9.151 1.00 91.25 88 ARG A CA 1
ATOM 654 C C . ARG A 1 88 ? 3.187 5.489 8.079 1.00 91.25 88 ARG A C 1
ATOM 656 O O . ARG A 1 88 ? 4.354 5.745 8.364 1.00 91.25 88 ARG A O 1
ATOM 663 N N . SER A 1 89 ? 2.660 5.721 6.881 1.00 85.75 89 SER A N 1
ATOM 664 C CA . SER A 1 89 ? 3.369 6.374 5.776 1.00 85.75 89 SER A CA 1
ATOM 665 C C . SER A 1 89 ? 2.569 7.575 5.271 1.00 85.75 89 SER A C 1
ATOM 667 O O . SER A 1 89 ? 1.340 7.553 5.296 1.00 85.75 89 SER A O 1
ATOM 669 N N . GLY A 1 90 ? 3.261 8.643 4.868 1.00 82.94 90 GLY A N 1
ATOM 670 C CA . GLY A 1 90 ? 2.652 9.867 4.346 1.00 82.94 90 GLY A CA 1
ATOM 671 C C . GLY A 1 90 ? 3.472 11.114 4.668 1.00 82.94 90 GLY A C 1
ATOM 672 O O . GLY A 1 90 ? 4.568 11.031 5.215 1.00 82.94 90 GLY A O 1
ATOM 673 N N . ALA A 1 91 ? 2.936 12.291 4.352 1.00 80.44 91 ALA A N 1
ATOM 674 C CA . ALA A 1 91 ? 3.672 13.553 4.454 1.00 80.44 91 ALA A CA 1
ATOM 675 C C . ALA A 1 91 ? 4.016 13.983 5.896 1.00 80.44 91 ALA A C 1
ATOM 677 O O . ALA A 1 91 ? 4.970 14.732 6.108 1.00 80.44 91 ALA A O 1
ATOM 678 N N . VAL A 1 92 ? 3.233 13.562 6.897 1.00 83.81 92 VAL A N 1
ATOM 679 C CA . VAL A 1 92 ? 3.378 14.002 8.294 1.00 83.81 92 VAL A CA 1
ATOM 680 C C . VAL A 1 92 ? 3.349 12.817 9.248 1.00 83.81 92 VAL A C 1
ATOM 682 O O . VAL A 1 92 ? 2.474 11.952 9.183 1.00 83.81 92 VAL A O 1
ATOM 685 N N . GLY A 1 93 ? 4.291 12.819 10.196 1.00 84.81 93 GLY A N 1
ATOM 686 C CA . GLY A 1 93 ? 4.365 11.795 11.237 1.00 84.81 93 GLY A CA 1
ATOM 687 C C . GLY A 1 93 ? 4.644 10.403 10.677 1.00 84.81 93 GLY A C 1
ATOM 688 O O . GLY A 1 93 ? 4.202 9.422 11.268 1.00 84.81 93 GLY A O 1
ATOM 689 N N . GLN A 1 94 ? 5.325 10.335 9.531 1.00 84.12 94 GLN A N 1
ATOM 690 C CA . GLN A 1 94 ? 5.792 9.095 8.937 1.00 84.12 94 GLN A CA 1
ATOM 691 C C . GLN A 1 94 ? 6.645 8.325 9.952 1.00 84.12 94 GLN A C 1
ATOM 693 O O . GLN A 1 94 ? 7.517 8.904 10.606 1.00 84.12 94 GLN A O 1
ATOM 698 N N . ASP A 1 95 ? 6.367 7.033 10.105 1.00 84.75 95 ASP A N 1
ATOM 699 C CA . ASP A 1 95 ? 7.192 6.173 10.945 1.00 84.75 95 ASP A CA 1
ATOM 700 C C . ASP A 1 95 ? 8.598 6.026 10.336 1.00 84.75 95 ASP A C 1
ATOM 702 O O . ASP A 1 95 ? 8.764 6.197 9.133 1.00 84.75 95 ASP A O 1
ATOM 706 N N . PRO A 1 96 ? 9.648 5.749 11.122 1.00 78.88 96 PRO A N 1
ATOM 707 C CA . PRO A 1 96 ? 10.954 5.450 10.549 1.00 78.88 96 PRO A CA 1
ATOM 708 C C . PRO A 1 96 ? 10.944 4.081 9.846 1.00 78.88 96 PRO A C 1
ATOM 710 O O . PRO A 1 96 ? 10.122 3.220 10.197 1.00 78.88 96 PRO A O 1
ATOM 713 N N . PRO A 1 97 ? 11.871 3.835 8.908 1.00 74.31 97 PRO A N 1
ATOM 714 C CA . PRO A 1 97 ? 12.039 2.516 8.314 1.00 74.31 97 PRO A CA 1
ATOM 715 C C . PRO A 1 97 ? 12.301 1.424 9.356 1.00 74.31 97 PRO A C 1
ATOM 717 O O . PRO A 1 97 ? 12.700 1.696 10.490 1.00 74.31 97 PRO A O 1
ATOM 720 N N . GLY A 1 98 ? 11.968 0.177 9.019 1.00 75.06 98 GLY A N 1
ATOM 721 C CA . GLY A 1 98 ? 12.018 -0.932 9.978 1.00 75.06 98 GLY A CA 1
ATOM 722 C C . GLY A 1 98 ? 10.855 -0.987 10.984 1.00 75.06 98 GLY A C 1
ATOM 723 O O . GLY A 1 98 ? 10.749 -1.928 11.781 1.00 75.06 98 GLY A O 1
ATOM 724 N N . THR A 1 99 ? 9.957 0.002 10.993 1.00 84.62 99 THR A N 1
ATOM 725 C CA . THR A 1 99 ? 8.861 0.039 11.968 1.00 84.62 99 THR A CA 1
ATOM 726 C C . THR A 1 99 ? 7.826 -1.044 11.689 1.00 84.62 99 THR A C 1
ATOM 728 O O . THR A 1 99 ? 7.300 -1.167 10.590 1.00 84.62 99 THR A O 1
ATOM 731 N N . PHE A 1 100 ? 7.459 -1.788 12.731 1.00 88.56 100 PHE A N 1
ATOM 732 C CA . PHE A 1 100 ? 6.302 -2.676 12.719 1.00 88.56 100 PHE A CA 1
ATOM 733 C C . PHE A 1 100 ? 5.380 -2.332 13.884 1.00 88.56 100 PHE A C 1
ATOM 735 O O . PHE A 1 100 ? 5.806 -2.317 15.042 1.00 88.56 100 PHE A O 1
ATOM 742 N N . LYS A 1 101 ? 4.106 -2.098 13.577 1.00 92.56 101 LYS A N 1
ATOM 743 C CA . LYS A 1 101 ? 3.045 -1.862 14.551 1.00 92.56 101 LYS A CA 1
ATOM 744 C C . LYS A 1 101 ? 1.901 -2.828 14.296 1.00 92.56 101 LYS A C 1
ATOM 746 O O . LYS A 1 101 ? 1.405 -2.969 13.186 1.00 92.56 101 LYS A O 1
ATOM 751 N N . THR A 1 102 ? 1.447 -3.483 15.356 1.00 95.06 102 THR A N 1
ATOM 752 C CA . THR A 1 102 ? 0.334 -4.437 15.279 1.00 95.06 102 THR A CA 1
ATOM 753 C C . THR A 1 102 ? -1.018 -3.756 15.125 1.00 95.06 102 THR A C 1
ATOM 755 O O . THR A 1 102 ? -1.984 -4.406 14.758 1.00 95.06 102 THR A O 1
ATOM 758 N N . ASP A 1 103 ? -1.119 -2.475 15.453 1.00 96.00 103 ASP A N 1
ATOM 759 C CA . ASP A 1 103 ? -2.353 -1.693 15.517 1.00 96.00 103 ASP A CA 1
ATOM 760 C C . ASP A 1 103 ? -2.376 -0.550 14.494 1.00 96.00 103 ASP A C 1
ATOM 762 O O . ASP A 1 103 ? -3.220 0.336 14.593 1.00 96.00 103 ASP A O 1
ATOM 766 N N . THR A 1 104 ? -1.456 -0.564 13.527 1.00 95.56 104 THR A N 1
ATOM 767 C CA . THR A 1 104 ? -1.368 0.411 12.439 1.00 95.56 104 THR A CA 1
ATOM 768 C C . THR A 1 104 ? -1.267 -0.313 11.105 1.00 95.56 104 THR A C 1
ATOM 770 O O . THR A 1 104 ? -0.532 -1.286 10.975 1.00 95.56 104 THR A O 1
ATOM 773 N N . ILE A 1 105 ? -1.985 0.180 10.105 1.00 94.94 105 ILE A N 1
ATOM 774 C CA . ILE A 1 105 ? -1.899 -0.291 8.726 1.00 94.94 105 ILE A CA 1
ATOM 775 C C . ILE A 1 105 ? -1.920 0.912 7.794 1.00 94.94 105 ILE A C 1
ATOM 777 O O . ILE A 1 105 ? -2.722 1.819 8.002 1.00 94.94 105 ILE A O 1
ATOM 781 N N . THR A 1 106 ? -1.078 0.908 6.765 1.00 93.81 106 THR A N 1
ATOM 782 C CA . THR A 1 106 ? -1.213 1.806 5.615 1.00 93.81 106 THR A CA 1
ATOM 783 C C . THR A 1 106 ? -1.570 0.993 4.384 1.00 93.81 106 THR A C 1
ATOM 785 O O . THR A 1 106 ? -0.990 -0.068 4.143 1.00 93.81 106 THR A O 1
ATOM 788 N N . ILE A 1 107 ? -2.561 1.478 3.641 1.00 94.88 107 ILE A N 1
ATOM 789 C CA . ILE A 1 107 ? -3.131 0.826 2.469 1.00 94.88 107 ILE A CA 1
ATOM 790 C C . ILE A 1 107 ? -3.002 1.785 1.292 1.00 94.88 107 ILE A C 1
ATOM 792 O O . ILE A 1 107 ? -3.567 2.879 1.320 1.00 94.88 107 ILE A O 1
ATOM 796 N N . THR A 1 108 ? -2.318 1.335 0.248 1.00 93.31 108 THR A N 1
ATOM 797 C CA . THR A 1 108 ? -2.123 2.071 -0.998 1.00 93.31 108 THR A CA 1
ATOM 798 C C . THR A 1 108 ? -2.880 1.391 -2.131 1.00 93.31 108 THR A C 1
ATOM 800 O O . THR A 1 108 ? -2.817 0.170 -2.299 1.00 93.31 108 THR A O 1
ATOM 803 N N . TYR A 1 109 ? -3.605 2.170 -2.928 1.00 95.44 109 TYR A N 1
ATOM 804 C CA . TYR A 1 109 ? -4.268 1.690 -4.137 1.00 95.44 109 TYR A CA 1
ATOM 805 C C . TYR A 1 109 ? -4.501 2.812 -5.149 1.00 95.44 109 TYR A C 1
ATOM 807 O O . TYR A 1 109 ? -4.514 3.995 -4.815 1.00 95.44 109 TYR A O 1
ATOM 815 N N . VAL A 1 110 ? -4.726 2.432 -6.403 1.00 94.94 110 VAL A N 1
ATOM 816 C CA . VAL A 1 110 ? -5.140 3.324 -7.486 1.00 94.94 110 VAL A CA 1
ATOM 817 C C . VAL A 1 110 ? -6.670 3.394 -7.492 1.00 94.94 110 VAL A C 1
ATOM 819 O O . VAL A 1 110 ? -7.326 2.383 -7.764 1.00 94.94 110 VAL A O 1
ATOM 822 N N . PRO A 1 111 ? -7.285 4.547 -7.167 1.00 93.81 111 PRO A N 1
ATOM 823 C CA . PRO A 1 111 ? -8.732 4.694 -7.237 1.00 93.81 111 PRO A CA 1
ATOM 824 C C . PRO A 1 111 ? -9.218 4.675 -8.699 1.00 93.81 111 PRO A C 1
ATOM 826 O O . PRO A 1 111 ? -8.426 4.890 -9.617 1.00 93.81 111 PRO A O 1
ATOM 829 N N . PRO A 1 112 ? -10.527 4.482 -8.954 1.00 90.69 112 PRO A N 1
ATOM 830 C CA . PRO A 1 112 ? -11.100 4.647 -10.289 1.00 90.69 112 PRO A CA 1
ATOM 831 C C . PRO A 1 112 ? -10.867 6.074 -10.814 1.00 90.69 112 PRO A C 1
ATOM 833 O O . PRO A 1 112 ? -11.535 7.024 -10.406 1.00 90.69 112 PRO A O 1
ATOM 836 N N . THR A 1 113 ? -9.889 6.228 -11.703 1.00 90.00 113 THR A N 1
ATOM 837 C CA . THR A 1 113 ? -9.382 7.509 -12.196 1.00 90.00 113 THR A CA 1
ATOM 838 C C . THR A 1 113 ? -8.843 7.401 -13.621 1.00 90.00 113 THR A C 1
ATOM 840 O O . THR A 1 113 ? -8.370 6.351 -14.050 1.00 90.00 113 THR A O 1
ATOM 843 N N . VAL A 1 114 ? -8.896 8.502 -14.366 1.00 87.75 114 VAL A N 1
ATOM 844 C CA . VAL A 1 114 ? -8.253 8.612 -15.689 1.00 87.75 114 VAL A CA 1
ATOM 845 C C . VAL A 1 114 ? -6.799 9.086 -15.593 1.00 87.75 114 VAL A C 1
ATOM 847 O O . VAL A 1 114 ? -6.069 8.982 -16.570 1.00 87.75 114 VAL A O 1
ATOM 850 N N . ALA A 1 115 ? -6.380 9.555 -14.411 1.00 88.81 115 ALA A N 1
ATOM 851 C CA . ALA A 1 115 ? -5.043 10.056 -14.111 1.00 88.81 115 ALA A CA 1
ATOM 852 C C . ALA A 1 115 ? -4.031 8.907 -13.999 1.00 88.81 115 ALA A C 1
ATOM 854 O O . ALA A 1 115 ? -3.588 8.562 -12.904 1.00 88.81 115 ALA A O 1
ATOM 855 N N . GLN A 1 116 ? -3.731 8.268 -15.133 1.00 88.44 116 GLN A N 1
ATOM 856 C CA . GLN A 1 116 ? -2.821 7.130 -15.248 1.00 88.44 116 GLN A CA 1
ATOM 857 C C . GLN A 1 116 ? -1.998 7.243 -16.531 1.00 88.44 116 GLN A C 1
ATOM 859 O O . GLN A 1 116 ? -2.523 7.092 -17.632 1.00 88.44 116 GLN A O 1
ATOM 864 N N . THR A 1 117 ? -0.698 7.478 -16.395 1.00 83.38 117 THR A N 1
ATOM 865 C CA . THR A 1 117 ? 0.216 7.598 -17.537 1.00 83.38 117 THR A CA 1
ATOM 866 C C . THR A 1 117 ? 1.648 7.264 -17.113 1.00 83.38 117 THR A C 1
ATOM 868 O O . THR A 1 117 ? 1.869 6.693 -16.045 1.00 83.38 117 THR A O 1
ATOM 871 N N . THR A 1 118 ? 2.626 7.583 -17.947 1.00 80.31 118 THR A N 1
ATOM 872 C CA . THR A 1 118 ? 4.056 7.435 -17.684 1.00 80.31 118 THR A CA 1
ATOM 873 C C . THR A 1 118 ? 4.738 8.787 -17.572 1.00 80.31 118 THR A C 1
ATOM 875 O O . THR A 1 118 ? 4.265 9.794 -18.108 1.00 80.31 118 THR A O 1
ATOM 878 N N . LEU A 1 119 ? 5.869 8.813 -16.874 1.00 76.62 119 LEU A N 1
ATOM 879 C CA . LEU A 1 119 ? 6.757 9.969 -16.896 1.00 76.62 119 LEU A CA 1
ATOM 880 C C . LEU A 1 119 ? 7.403 10.106 -18.278 1.00 76.62 119 LEU A C 1
ATOM 882 O O . LEU A 1 119 ? 7.816 9.115 -18.880 1.00 76.62 119 LEU A O 1
ATOM 886 N N . SER A 1 120 ? 7.490 11.335 -18.779 1.00 70.12 120 SER A N 1
ATOM 887 C CA . SER A 1 120 ? 8.271 11.656 -19.975 1.00 70.12 120 SER A CA 1
ATOM 888 C C . SER A 1 120 ? 9.684 12.060 -19.564 1.00 70.12 120 SER A C 1
ATOM 890 O O . SER A 1 120 ? 9.819 12.778 -18.571 1.00 70.12 120 SER A O 1
ATOM 892 N N . ASP A 1 121 ? 10.698 11.669 -20.341 1.00 56.56 121 ASP A N 1
ATOM 893 C CA . ASP A 1 121 ? 12.116 11.959 -20.099 1.00 56.56 121 ASP A CA 1
ATOM 894 C C . ASP A 1 121 ? 12.349 13.354 -19.499 1.00 56.56 121 ASP A C 1
ATOM 896 O O . ASP A 1 121 ? 12.067 14.388 -20.117 1.00 56.56 121 ASP A O 1
ATOM 900 N N . ASN A 1 122 ? 12.904 13.377 -18.287 1.00 50.56 122 ASN A N 1
ATOM 901 C CA . ASN A 1 122 ? 13.456 14.582 -17.686 1.00 50.56 122 ASN A CA 1
ATOM 902 C C . ASN A 1 122 ? 14.933 14.334 -17.357 1.00 50.56 122 ASN A C 1
ATOM 904 O O . ASN A 1 122 ? 15.265 14.037 -16.207 1.00 50.56 122 ASN A O 1
ATOM 908 N N . PRO A 1 123 ? 15.828 14.384 -18.360 1.00 40.38 123 PRO A N 1
ATOM 909 C CA . PRO A 1 123 ? 17.248 14.194 -18.121 1.00 40.38 123 PRO A CA 1
ATOM 910 C C . PRO A 1 123 ? 17.749 15.309 -17.192 1.00 40.38 123 PRO A C 1
ATOM 912 O O . PRO A 1 123 ? 17.800 16.478 -17.574 1.00 40.38 123 PRO A O 1
ATOM 915 N N . GLY A 1 124 ? 18.105 14.939 -15.960 1.00 41.56 124 GLY A N 1
ATOM 916 C CA . GLY A 1 124 ? 18.874 15.787 -15.047 1.00 41.56 124 GLY A CA 1
ATOM 917 C C . GLY A 1 124 ? 18.113 16.506 -13.933 1.00 41.56 124 GLY A C 1
ATOM 918 O O . GLY A 1 124 ? 18.731 17.340 -13.273 1.00 41.56 124 GLY A O 1
ATOM 919 N N . ASN A 1 125 ? 16.833 16.210 -13.675 1.00 44.00 125 ASN A N 1
ATOM 920 C CA . ASN A 1 125 ? 16.166 16.727 -12.476 1.00 44.00 125 ASN A CA 1
ATOM 921 C C . ASN A 1 125 ? 15.783 15.581 -11.540 1.00 44.00 125 ASN A C 1
ATOM 923 O O . ASN A 1 125 ? 14.897 14.784 -11.840 1.00 44.00 125 ASN A O 1
ATOM 927 N N . SER A 1 126 ? 16.481 15.504 -10.410 1.00 52.84 126 SER A N 1
ATOM 928 C CA . SER A 1 126 ? 16.098 14.628 -9.313 1.00 52.84 126 SER A CA 1
ATOM 929 C C . SER A 1 126 ? 14.708 15.044 -8.838 1.00 52.84 126 SER A C 1
ATOM 931 O O . 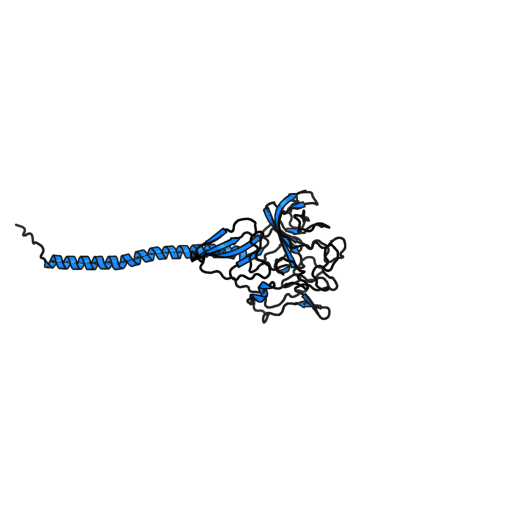SER A 1 126 ? 14.519 16.197 -8.439 1.00 52.84 126 SER A O 1
ATOM 933 N N . LEU A 1 127 ? 13.739 14.123 -8.873 1.00 58.91 127 LEU A N 1
ATOM 934 C CA . LEU A 1 127 ? 12.385 14.354 -8.351 1.00 58.91 127 LEU A CA 1
ATOM 935 C C . LEU A 1 127 ? 12.426 14.827 -6.882 1.00 58.91 127 LEU A C 1
ATOM 937 O O . LEU A 1 127 ? 11.525 15.501 -6.407 1.00 58.91 127 LEU A O 1
ATOM 941 N N . THR A 1 128 ? 13.532 14.583 -6.182 1.00 58.00 128 THR A N 1
ATOM 942 C CA . THR A 1 128 ? 13.763 14.941 -4.780 1.00 58.00 128 THR A CA 1
ATOM 943 C C . THR A 1 128 ? 13.777 16.445 -4.448 1.00 58.00 128 THR A C 1
ATOM 945 O O . THR A 1 128 ? 13.670 16.789 -3.275 1.00 58.00 128 THR A O 1
ATOM 948 N N . ASN A 1 129 ? 13.869 17.364 -5.423 1.00 57.94 129 ASN A N 1
ATOM 949 C CA . ASN A 1 129 ? 14.007 18.816 -5.173 1.00 57.94 129 ASN A CA 1
ATOM 950 C C . ASN A 1 129 ? 12.820 19.670 -5.661 1.00 57.94 129 ASN A C 1
ATOM 952 O O . ASN A 1 129 ? 13.030 20.736 -6.246 1.00 57.94 129 ASN A O 1
ATOM 956 N N . SER A 1 130 ? 11.575 19.231 -5.438 1.00 60.59 130 SER A N 1
ATOM 957 C CA . SER A 1 130 ? 10.372 19.951 -5.915 1.00 60.59 130 SER A CA 1
ATOM 958 C C . SER A 1 130 ? 10.445 20.241 -7.422 1.00 60.59 130 SER A C 1
ATOM 960 O O . SER A 1 130 ? 10.154 21.346 -7.895 1.00 60.59 130 SER A O 1
ATOM 962 N N . ALA A 1 131 ? 10.932 19.252 -8.170 1.00 62.00 131 ALA A N 1
ATOM 963 C CA . ALA A 1 131 ? 11.223 19.371 -9.584 1.00 62.00 131 ALA A CA 1
ATOM 964 C C . ALA A 1 131 ? 9.941 19.307 -10.421 1.00 62.00 131 ALA A C 1
ATOM 966 O O . ALA A 1 131 ? 8.992 18.586 -10.112 1.00 62.00 131 ALA A O 1
ATOM 967 N N . GLU A 1 132 ? 9.931 20.034 -11.537 1.00 71.06 132 GLU A N 1
ATOM 968 C CA . GLU A 1 132 ? 8.881 19.889 -12.542 1.00 71.06 132 GLU A CA 1
ATOM 969 C C . GLU A 1 132 ? 8.916 18.468 -13.115 1.00 71.06 132 GLU A C 1
ATOM 971 O O . GLU A 1 132 ? 9.878 18.070 -13.779 1.00 71.06 132 GLU A O 1
ATOM 976 N N . THR A 1 133 ? 7.853 17.709 -12.869 1.00 74.06 133 THR A N 1
ATOM 977 C CA . THR A 1 133 ? 7.697 16.333 -13.336 1.00 74.06 133 THR A CA 1
ATOM 978 C C . THR A 1 133 ? 6.878 16.327 -14.612 1.00 74.06 133 THR A C 1
ATOM 980 O O . THR A 1 133 ? 5.749 16.815 -14.625 1.00 74.06 133 THR A O 1
ATOM 983 N N . LYS A 1 134 ? 7.435 15.789 -15.697 1.00 75.31 134 LYS A N 1
ATOM 984 C CA . LYS A 1 134 ? 6.743 15.748 -16.983 1.00 75.31 134 LYS A CA 1
ATOM 985 C C . LYS A 1 134 ? 6.077 14.401 -17.230 1.00 75.31 134 LYS A C 1
ATOM 987 O O . LYS A 1 134 ? 6.635 13.364 -16.879 1.00 75.31 134 LYS A O 1
ATOM 992 N N . VAL A 1 135 ? 4.908 14.416 -17.866 1.00 77.44 135 VAL A N 1
ATOM 993 C CA . VAL A 1 135 ? 4.126 13.208 -18.162 1.00 77.44 135 VAL A CA 1
ATOM 994 C C . VAL A 1 135 ? 3.878 13.028 -19.659 1.00 77.44 135 VAL A C 1
ATOM 996 O O . VAL A 1 135 ? 3.725 14.003 -20.396 1.00 77.44 135 VAL A O 1
ATOM 999 N N . ASN A 1 136 ? 3.826 11.773 -20.104 1.00 75.94 136 ASN A N 1
ATOM 1000 C CA . ASN A 1 136 ? 3.444 11.402 -21.463 1.00 75.94 136 ASN A CA 1
ATOM 1001 C C . ASN A 1 136 ? 1.918 11.386 -21.629 1.00 75.94 136 ASN A C 1
ATOM 1003 O O . ASN A 1 136 ? 1.163 11.278 -20.660 1.00 75.94 136 ASN A O 1
ATOM 1007 N N . ALA A 1 137 ? 1.459 11.410 -22.879 1.00 73.38 137 ALA A N 1
ATOM 1008 C CA . ALA A 1 137 ? 0.101 11.001 -23.220 1.00 73.38 137 ALA A CA 1
ATOM 1009 C C . ALA A 1 137 ? 0.070 9.485 -23.494 1.00 73.38 137 ALA A C 1
ATOM 1011 O O . ALA A 1 137 ? 0.813 8.997 -24.345 1.00 73.38 137 ALA A O 1
ATOM 1012 N N . GLU A 1 138 ? -0.806 8.747 -22.808 1.00 71.12 138 GLU A N 1
ATOM 1013 C CA . GLU A 1 138 ? -1.000 7.301 -22.988 1.00 71.12 138 GLU A CA 1
ATOM 1014 C C . GLU A 1 138 ? -2.453 6.940 -23.340 1.00 71.12 138 GLU A C 1
ATOM 1016 O O . GLU A 1 138 ? -3.388 7.735 -23.204 1.00 71.12 138 GLU A O 1
ATOM 1021 N N . ALA A 1 139 ? -2.652 5.698 -23.793 1.00 69.88 139 ALA A N 1
ATOM 1022 C CA . ALA A 1 139 ? -3.982 5.134 -23.985 1.00 69.88 139 ALA A CA 1
ATOM 1023 C C . ALA A 1 139 ? -4.755 5.119 -22.651 1.00 69.88 139 ALA A C 1
ATOM 1025 O O . ALA A 1 139 ? -4.370 4.419 -21.718 1.00 69.88 139 ALA A O 1
ATOM 1026 N N . GLY A 1 140 ? -5.854 5.874 -22.586 1.00 73.88 140 GLY A N 1
ATOM 1027 C CA . GLY A 1 140 ? -6.637 6.095 -21.363 1.00 73.88 140 GLY A CA 1
ATOM 1028 C C . GLY A 1 140 ? -6.848 7.579 -21.056 1.00 73.88 140 GLY A C 1
ATOM 1029 O O . GLY A 1 140 ? -7.884 7.946 -20.503 1.00 73.88 140 GLY A O 1
ATOM 1030 N N . CYS A 1 141 ? -5.940 8.446 -21.519 1.00 77.19 141 CYS A N 1
ATOM 1031 C CA . CYS A 1 141 ? -6.106 9.891 -21.396 1.00 77.19 141 CYS A CA 1
ATOM 1032 C C . CYS A 1 141 ? -7.288 10.384 -22.261 1.00 77.19 141 CYS A C 1
ATOM 1034 O O . CYS A 1 141 ? -7.372 10.023 -23.443 1.00 77.19 141 CYS A O 1
ATOM 1036 N N . PRO A 1 142 ? -8.212 11.203 -21.717 1.00 80.12 142 PRO A N 1
ATOM 1037 C CA . PRO A 1 142 ? -9.330 11.741 -22.486 1.00 80.12 142 PRO A CA 1
ATOM 1038 C C . PRO A 1 142 ? -8.865 12.550 -23.704 1.00 80.12 142 PRO A C 1
ATOM 1040 O O . PRO A 1 142 ? -7.907 13.320 -23.636 1.00 80.12 142 PRO A O 1
ATOM 1043 N N . ALA A 1 143 ? -9.567 12.414 -24.832 1.00 76.00 143 ALA A N 1
ATOM 1044 C CA . ALA A 1 143 ? -9.222 13.147 -26.048 1.00 76.00 143 ALA A CA 1
ATOM 1045 C C . ALA A 1 143 ? -9.299 14.668 -25.817 1.00 76.00 143 ALA A C 1
ATOM 1047 O O . ALA A 1 143 ? -10.348 15.192 -25.446 1.00 76.00 143 ALA A O 1
ATOM 1048 N N . GLY A 1 144 ? -8.189 15.369 -26.064 1.00 72.00 144 GLY A N 1
ATOM 1049 C CA . GLY A 1 144 ? -8.073 16.816 -25.856 1.00 72.00 144 GLY A CA 1
ATOM 1050 C C . GLY A 1 144 ? -7.716 17.236 -24.426 1.00 72.00 144 GLY A C 1
ATOM 1051 O O . GLY A 1 144 ? -7.492 18.424 -24.206 1.00 72.00 144 GLY A O 1
ATOM 1052 N N . ASP A 1 145 ? -7.617 16.296 -23.480 1.00 76.62 145 ASP A N 1
ATOM 1053 C CA . ASP A 1 145 ? -7.102 16.561 -22.138 1.00 76.62 145 ASP A CA 1
ATOM 1054 C C . ASP A 1 145 ? -5.608 16.238 -22.068 1.00 76.62 145 ASP A C 1
ATOM 1056 O O . ASP A 1 145 ? -5.193 15.086 -21.932 1.00 76.62 145 ASP A O 1
ATOM 1060 N N . LEU A 1 146 ? -4.798 17.290 -22.156 1.00 72.38 146 LEU A N 1
ATOM 1061 C CA . LEU A 1 146 ? -3.346 17.185 -22.067 1.00 72.38 146 LEU A CA 1
ATOM 1062 C C . LEU A 1 146 ? -2.889 16.717 -20.682 1.00 72.38 146 LEU A C 1
ATOM 1064 O O . LEU A 1 146 ? -1.859 16.061 -20.583 1.00 72.38 146 LEU A O 1
ATOM 1068 N N . LEU A 1 147 ? -3.665 17.001 -19.631 1.00 74.38 147 LEU A N 1
ATOM 1069 C CA . LEU A 1 147 ? -3.343 16.636 -18.253 1.00 74.38 147 LEU A CA 1
ATOM 1070 C C . LEU A 1 147 ? -3.669 15.183 -17.932 1.00 74.38 147 LEU A C 1
ATOM 1072 O O . LEU A 1 147 ? -3.424 14.765 -16.807 1.00 74.38 147 LEU A O 1
ATOM 1076 N N . CYS A 1 148 ? -4.263 14.419 -18.854 1.00 79.50 148 CYS A N 1
ATOM 1077 C CA . CYS A 1 148 ? -4.732 13.063 -18.570 1.00 79.50 148 CYS A CA 1
ATOM 1078 C C . CYS A 1 148 ? -5.606 12.999 -17.289 1.00 79.50 148 CYS A C 1
ATOM 1080 O O . CYS A 1 148 ? -5.616 12.004 -16.577 1.00 79.50 148 CYS A O 1
ATOM 1082 N N . GLY A 1 149 ? -6.316 14.083 -16.948 1.00 84.81 149 GLY A N 1
ATOM 1083 C CA . GLY A 1 149 ? -7.112 14.222 -15.728 1.00 84.81 149 GLY A CA 1
ATOM 1084 C C . GLY A 1 149 ? -6.375 14.574 -14.428 1.00 84.81 149 GLY A C 1
ATOM 1085 O O . GLY A 1 149 ? -7.051 14.655 -13.399 1.00 84.81 149 GLY A O 1
ATOM 1086 N N . PHE A 1 150 ? -5.058 14.817 -14.433 1.00 87.31 150 PHE A N 1
ATOM 1087 C CA . PHE A 1 150 ? -4.331 15.314 -13.255 1.00 87.31 150 PHE A CA 1
ATOM 1088 C C . PHE A 1 150 ? -4.822 16.706 -12.829 1.00 87.31 150 PHE A C 1
ATOM 1090 O O . PHE A 1 150 ? -5.121 17.564 -13.661 1.00 87.31 150 PHE A O 1
ATOM 1097 N N . LYS A 1 151 ? -4.898 16.939 -11.514 1.00 88.12 151 LYS A N 1
ATOM 1098 C CA . LYS A 1 151 ? -5.330 18.207 -10.906 1.00 88.12 151 LYS A CA 1
ATOM 1099 C C . LYS A 1 151 ? -4.461 18.554 -9.703 1.00 88.12 151 LYS A C 1
ATOM 1101 O O . LYS A 1 151 ? -3.904 17.668 -9.058 1.00 88.12 151 LYS A O 1
ATOM 1106 N N . GLU A 1 152 ? -4.405 19.840 -9.380 1.00 88.81 152 GLU A N 1
ATOM 1107 C CA . GLU A 1 152 ? -3.824 20.317 -8.124 1.00 88.81 152 GLU A CA 1
ATOM 1108 C C . GLU A 1 152 ? -4.544 19.684 -6.923 1.00 88.81 152 GLU A C 1
ATOM 1110 O O . GLU A 1 152 ? -5.763 19.489 -6.940 1.00 88.81 152 GLU A O 1
ATOM 1115 N N . GLY A 1 153 ? -3.775 19.328 -5.897 1.00 86.38 153 GLY A N 1
ATOM 1116 C CA . GLY A 1 153 ? -4.239 18.629 -4.700 1.00 86.38 153 GLY A CA 1
ATOM 1117 C C . GLY A 1 153 ? -4.389 17.113 -4.850 1.00 86.38 153 GLY A C 1
ATOM 1118 O O . GLY A 1 153 ? -4.737 16.453 -3.876 1.00 86.38 153 GLY A O 1
ATOM 1119 N N . MET A 1 154 ? -4.139 16.533 -6.030 1.00 88.62 154 MET A N 1
ATOM 1120 C CA . MET A 1 154 ? -4.123 15.075 -6.176 1.00 88.62 154 MET A CA 1
ATOM 1121 C C . MET A 1 154 ? -2.864 14.472 -5.553 1.00 88.62 154 MET A C 1
ATOM 1123 O O . MET A 1 154 ? -1.753 14.916 -5.841 1.00 88.62 154 MET A O 1
ATOM 1127 N N . THR A 1 155 ? -3.042 13.409 -4.770 1.00 89.62 155 THR A N 1
ATOM 1128 C CA . THR A 1 155 ? -1.951 12.518 -4.370 1.00 89.62 155 THR A CA 1
ATOM 1129 C C . THR A 1 155 ? -1.631 11.577 -5.520 1.00 89.62 155 THR A C 1
ATOM 1131 O O . THR A 1 155 ? -2.503 10.850 -6.011 1.00 89.62 155 THR A O 1
ATOM 1134 N N . LEU A 1 156 ? -0.384 11.614 -5.968 1.00 88.19 156 LEU A N 1
ATOM 1135 C CA . LEU A 1 156 ? 0.134 10.769 -7.029 1.00 88.19 156 LEU A CA 1
ATOM 1136 C C . LEU A 1 156 ? 1.097 9.744 -6.455 1.00 88.19 156 LEU A C 1
ATOM 1138 O O . LEU A 1 156 ? 1.782 10.002 -5.470 1.00 88.19 156 LEU A O 1
ATOM 1142 N N . LEU A 1 157 ? 1.136 8.593 -7.106 1.00 87.38 157 LEU A N 1
ATOM 1143 C CA . LEU A 1 157 ? 2.081 7.517 -6.883 1.00 87.38 157 LEU A CA 1
ATOM 1144 C C . LEU A 1 157 ? 2.923 7.373 -8.146 1.00 87.38 157 LEU A C 1
ATOM 1146 O O . LEU A 1 157 ? 2.385 7.197 -9.244 1.00 87.38 157 LEU A O 1
ATOM 1150 N N . ILE A 1 158 ? 4.234 7.421 -7.967 1.00 83.19 158 ILE A N 1
ATOM 1151 C CA . ILE A 1 158 ? 5.218 7.026 -8.964 1.00 83.19 158 ILE A CA 1
ATOM 1152 C C . ILE A 1 158 ? 5.721 5.648 -8.577 1.00 83.19 158 ILE A C 1
ATOM 1154 O O . ILE A 1 158 ? 6.043 5.421 -7.416 1.00 83.19 158 ILE A O 1
ATOM 1158 N N . TYR A 1 159 ? 5.788 4.734 -9.536 1.00 81.00 159 TYR A N 1
ATOM 1159 C CA . TYR A 1 159 ? 6.407 3.432 -9.332 1.00 81.00 159 TYR A CA 1
ATOM 1160 C C . TYR A 1 159 ? 6.959 2.870 -10.635 1.00 81.00 159 TYR A C 1
ATOM 1162 O O . TYR A 1 159 ? 6.522 3.242 -11.728 1.00 81.00 159 TYR A O 1
ATOM 1170 N N . ASP A 1 160 ? 7.900 1.944 -10.522 1.00 75.44 160 ASP A N 1
ATOM 1171 C CA . ASP A 1 160 ? 8.480 1.252 -11.665 1.00 75.44 160 ASP A CA 1
ATOM 1172 C C . ASP A 1 160 ? 8.446 -0.277 -11.499 1.00 75.44 160 ASP A C 1
ATOM 1174 O O . ASP A 1 160 ? 7.906 -0.825 -10.536 1.00 75.44 160 ASP A O 1
ATOM 1178 N N . SER A 1 161 ? 9.000 -0.995 -12.478 1.00 71.62 161 SER A N 1
ATOM 1179 C CA . SER A 1 161 ? 9.083 -2.457 -12.446 1.00 71.62 161 SER A CA 1
ATOM 1180 C C . SER A 1 161 ? 10.223 -2.983 -11.569 1.00 71.62 161 SER A C 1
ATOM 1182 O O . SER A 1 161 ? 10.340 -4.198 -11.419 1.00 71.62 161 SER A O 1
ATOM 1184 N N . THR A 1 162 ? 11.089 -2.103 -11.054 1.00 68.19 162 THR A N 1
ATOM 1185 C CA . THR A 1 162 ? 12.267 -2.458 -10.246 1.00 68.19 162 THR A CA 1
ATOM 1186 C C . THR A 1 162 ? 11.961 -2.482 -8.749 1.00 68.19 162 THR A C 1
ATOM 1188 O O . THR A 1 162 ? 12.709 -3.088 -7.985 1.00 68.19 162 THR A O 1
ATOM 1191 N N . GLY A 1 163 ? 10.812 -1.931 -8.354 1.00 71.06 163 GLY A N 1
ATOM 1192 C CA . GLY A 1 163 ? 10.292 -1.965 -6.989 1.00 71.06 163 GLY A CA 1
ATOM 1193 C C . GLY A 1 163 ? 10.451 -0.652 -6.238 1.00 71.06 163 GLY A C 1
ATOM 1194 O O . GLY A 1 163 ? 10.138 -0.578 -5.046 1.00 71.06 163 GLY A O 1
ATOM 1195 N N . HIS A 1 164 ? 10.888 0.393 -6.938 1.00 73.12 164 HIS A N 1
ATOM 1196 C CA . HIS A 1 164 ? 10.888 1.742 -6.410 1.00 73.12 164 HIS A CA 1
ATOM 1197 C C . HIS A 1 164 ? 9.487 2.332 -6.528 1.00 73.12 164 HIS A C 1
ATOM 1199 O O . HIS A 1 164 ? 8.804 2.180 -7.546 1.00 73.12 164 HIS A O 1
ATOM 1205 N N . SER A 1 165 ? 9.061 3.015 -5.472 1.00 79.44 165 SER A N 1
ATOM 1206 C CA . SER A 1 165 ? 7.779 3.698 -5.439 1.00 79.44 165 SER A CA 1
ATOM 1207 C C . SER A 1 165 ? 7.811 4.846 -4.454 1.00 79.44 165 SER A C 1
ATOM 1209 O O . SER A 1 165 ? 8.303 4.652 -3.346 1.00 79.44 165 SER A O 1
ATOM 1211 N N . ASP A 1 166 ? 7.188 5.959 -4.814 1.00 78.56 166 ASP A N 1
ATOM 1212 C CA . ASP A 1 166 ? 6.971 7.089 -3.921 1.00 78.56 166 ASP A CA 1
ATOM 1213 C C . ASP A 1 166 ? 5.619 7.743 -4.172 1.00 78.56 166 ASP A C 1
ATOM 1215 O O . ASP A 1 166 ? 5.065 7.684 -5.272 1.00 78.56 166 ASP A O 1
ATOM 1219 N N . THR A 1 167 ? 5.122 8.446 -3.158 1.00 81.56 167 THR A N 1
ATOM 1220 C CA . THR A 1 167 ? 3.929 9.283 -3.270 1.00 81.56 167 THR A CA 1
ATOM 1221 C C . THR A 1 167 ? 4.252 10.748 -3.034 1.00 81.56 167 THR A C 1
ATOM 1223 O O . THR A 1 167 ? 5.029 11.068 -2.140 1.00 81.56 167 THR A O 1
ATOM 1226 N N . PHE A 1 168 ? 3.594 11.639 -3.768 1.00 80.81 168 PHE A N 1
ATOM 1227 C CA . PHE A 1 168 ? 3.650 13.082 -3.531 1.00 80.81 168 PHE A CA 1
ATOM 1228 C C . PHE A 1 168 ? 2.313 13.737 -3.851 1.00 80.81 168 PHE A C 1
ATOM 1230 O O . PHE A 1 168 ? 1.464 13.156 -4.530 1.00 80.81 168 PHE A O 1
ATOM 1237 N N . THR A 1 169 ? 2.127 14.969 -3.389 1.00 86.00 169 THR A N 1
ATOM 1238 C CA . THR A 1 169 ? 0.925 15.747 -3.711 1.00 86.00 169 THR A CA 1
ATOM 1239 C C . THR A 1 169 ? 1.225 16.805 -4.765 1.00 86.00 169 THR A C 1
ATOM 1241 O O . THR A 1 169 ? 2.165 17.586 -4.630 1.00 86.00 169 THR A O 1
ATOM 1244 N N . VAL A 1 170 ? 0.399 16.877 -5.813 1.00 86.19 170 VAL A N 1
ATOM 1245 C CA . VAL A 1 170 ? 0.509 17.941 -6.822 1.00 86.19 170 VAL A CA 1
ATOM 1246 C C . VAL A 1 170 ? 0.144 19.270 -6.179 1.00 86.19 170 VAL A C 1
ATOM 1248 O O . VAL A 1 170 ? -0.994 19.471 -5.755 1.00 86.19 170 VAL A O 1
ATOM 1251 N N . THR A 1 171 ? 1.088 20.199 -6.141 1.00 85.75 171 THR A N 1
ATOM 1252 C CA . THR A 1 171 ? 0.869 21.545 -5.604 1.00 85.75 171 THR A CA 1
ATOM 1253 C C . THR A 1 171 ? 0.461 22.528 -6.684 1.00 85.75 171 THR A C 1
ATOM 1255 O O . THR A 1 171 ? -0.350 23.411 -6.420 1.00 85.75 171 THR A O 1
ATOM 1258 N N . GLN A 1 172 ? 0.990 22.361 -7.895 1.00 83.94 172 GLN A N 1
ATOM 1259 C CA . GLN A 1 172 ? 0.676 23.218 -9.029 1.00 83.94 172 GLN A CA 1
ATOM 1260 C C . GLN A 1 172 ? 0.820 22.458 -10.351 1.00 83.94 172 GLN A C 1
ATOM 1262 O O . GLN A 1 172 ? 1.640 21.546 -10.469 1.00 83.94 172 GLN A O 1
ATOM 1267 N N . ILE A 1 173 ? 0.049 22.853 -11.365 1.00 82.81 173 ILE A N 1
ATOM 1268 C CA . ILE A 1 173 ? 0.217 22.377 -12.745 1.00 82.81 173 ILE A CA 1
ATOM 1269 C C . ILE A 1 173 ? 0.729 23.522 -13.627 1.00 82.81 173 ILE A C 1
ATOM 1271 O O . ILE A 1 173 ? 0.144 24.605 -13.655 1.00 82.81 173 ILE A O 1
ATOM 1275 N N . GLN A 1 174 ? 1.819 23.285 -14.361 1.00 75.50 174 GLN A N 1
ATOM 1276 C CA . GLN A 1 174 ? 2.493 24.281 -15.198 1.00 75.50 174 GLN A CA 1
ATOM 1277 C C . GLN A 1 174 ? 2.653 23.833 -16.664 1.00 75.50 174 GLN A C 1
ATOM 1279 O O . GLN A 1 174 ? 2.632 22.641 -16.979 1.00 75.50 174 GLN A O 1
ATOM 1284 N N . ASP A 1 175 ? 2.822 24.824 -17.552 1.00 64.94 175 ASP A N 1
ATOM 1285 C CA . ASP A 1 175 ? 3.120 24.702 -18.991 1.00 64.94 175 ASP A CA 1
ATOM 1286 C C . ASP A 1 175 ? 2.318 23.628 -19.739 1.00 64.94 175 ASP A C 1
ATOM 1288 O O . ASP A 1 175 ? 2.903 22.707 -20.294 1.00 64.94 175 ASP A O 1
ATOM 1292 N N . ILE A 1 176 ? 0.987 23.745 -19.777 1.00 67.25 176 ILE A N 1
ATOM 1293 C CA . ILE A 1 176 ? 0.101 22.763 -20.422 1.00 67.25 176 ILE A CA 1
ATOM 1294 C C . ILE A 1 176 ? 0.134 22.918 -21.952 1.00 67.25 176 ILE A C 1
ATOM 1296 O O . ILE A 1 176 ? -0.652 23.664 -22.540 1.00 67.25 176 ILE A O 1
ATOM 1300 N N . ASN A 1 177 ? 1.023 22.172 -22.606 1.00 65.25 177 ASN A N 1
ATOM 1301 C CA . ASN A 1 177 ? 1.183 22.133 -24.061 1.00 65.25 177 ASN A CA 1
ATOM 1302 C C . ASN A 1 177 ? 1.027 20.689 -24.564 1.00 65.25 177 ASN A C 1
ATOM 1304 O O . ASN A 1 177 ? 1.189 19.747 -23.797 1.00 65.25 177 ASN A O 1
ATOM 1308 N N . ALA A 1 178 ? 0.795 20.485 -25.869 1.00 59.19 178 ALA A N 1
ATOM 1309 C CA . ALA A 1 178 ? 0.547 19.151 -26.446 1.00 59.19 178 ALA A CA 1
ATOM 1310 C C . ALA A 1 178 ? 1.585 18.063 -26.083 1.00 59.19 178 ALA A C 1
ATOM 1312 O O . ALA A 1 178 ? 1.250 16.885 -26.097 1.00 59.19 178 ALA A O 1
ATOM 1313 N N . ASN A 1 179 ? 2.817 18.467 -25.746 1.00 55.84 179 ASN A N 1
ATOM 1314 C CA . ASN A 1 179 ? 3.944 17.581 -25.431 1.00 55.84 179 ASN A CA 1
ATOM 1315 C C . ASN A 1 179 ? 4.658 17.932 -24.111 1.00 55.84 179 ASN A C 1
ATOM 1317 O O . ASN A 1 179 ? 5.761 17.455 -23.871 1.00 55.84 179 ASN A O 1
ATOM 1321 N N . ASN A 1 180 ? 4.113 18.838 -23.297 1.00 62.25 180 ASN A N 1
ATOM 1322 C CA . ASN A 1 180 ? 4.682 19.160 -21.991 1.00 62.25 180 ASN A CA 1
ATOM 1323 C C . ASN A 1 180 ? 3.510 19.371 -21.044 1.00 62.25 180 ASN A C 1
ATOM 1325 O O . ASN A 1 180 ? 2.712 20.268 -21.263 1.00 62.25 180 ASN A O 1
ATOM 1329 N N . VAL A 1 181 ? 3.396 18.540 -20.021 1.00 70.75 181 VAL A N 1
ATOM 1330 C CA . VAL A 1 181 ? 2.579 18.826 -18.845 1.00 70.75 181 VAL A CA 1
ATOM 1331 C C . VAL A 1 181 ? 3.506 18.688 -17.672 1.00 70.75 181 VAL A C 1
ATOM 1333 O O . VAL A 1 181 ? 4.101 17.628 -17.503 1.00 70.75 181 VAL A O 1
ATOM 1336 N N . LYS A 1 182 ? 3.663 19.765 -16.908 1.00 75.81 182 LYS A N 1
ATOM 1337 C CA . LYS A 1 182 ? 4.563 19.796 -15.767 1.00 75.81 182 LYS A CA 1
ATOM 1338 C C . LYS A 1 182 ? 3.748 19.776 -14.489 1.00 75.81 182 LYS A C 1
ATOM 1340 O O . LYS A 1 182 ? 2.980 20.694 -14.211 1.00 75.81 182 LYS A O 1
ATOM 1345 N N . LEU A 1 183 ? 3.924 18.719 -13.719 1.00 79.12 183 LEU A N 1
ATOM 1346 C CA . LEU A 1 183 ? 3.389 18.588 -12.379 1.00 79.12 183 LEU A CA 1
ATOM 1347 C C . LEU A 1 183 ? 4.445 19.113 -11.416 1.00 79.12 183 LEU A C 1
ATOM 1349 O O . LEU A 1 183 ? 5.587 18.652 -11.425 1.00 79.12 183 LEU A O 1
ATOM 1353 N N . GLN A 1 184 ? 4.070 20.098 -10.616 1.00 79.56 184 GLN A N 1
ATOM 1354 C CA . GLN A 1 184 ? 4.891 20.576 -9.523 1.00 79.56 184 GLN A CA 1
ATOM 1355 C C . GLN A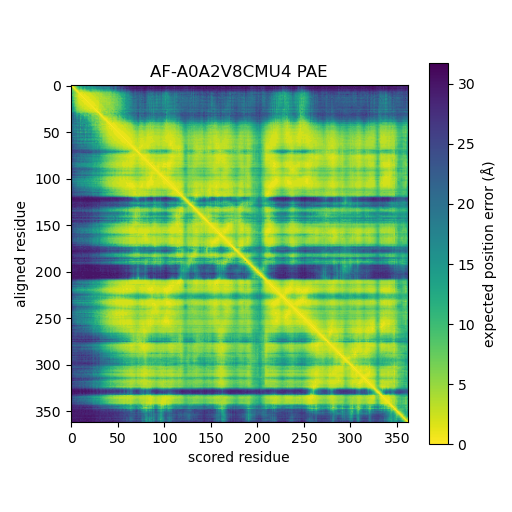 1 184 ? 4.400 19.952 -8.225 1.00 79.56 184 GLN A C 1
ATOM 1357 O O . GLN A 1 184 ? 3.200 19.779 -8.002 1.00 79.56 184 GLN A O 1
ATOM 1362 N N . HIS A 1 185 ? 5.352 19.646 -7.365 1.00 80.12 185 HIS A N 1
ATOM 1363 C CA . HIS A 1 185 ? 5.132 19.212 -6.000 1.00 80.12 185 HIS A CA 1
ATOM 1364 C C . HIS A 1 185 ? 6.048 20.040 -5.093 1.00 80.12 185 HIS A C 1
ATOM 1366 O O . HIS A 1 185 ? 6.943 20.733 -5.589 1.00 80.12 185 HIS A O 1
ATOM 1372 N N . ASN A 1 186 ? 5.783 20.084 -3.789 1.00 70.94 186 ASN A N 1
ATOM 1373 C CA . ASN A 1 186 ? 6.582 20.911 -2.889 1.00 70.94 186 ASN A CA 1
ATOM 1374 C C . ASN A 1 186 ? 6.773 20.233 -1.542 1.00 70.94 186 ASN A C 1
ATOM 1376 O O . ASN A 1 186 ? 5.796 19.889 -0.885 1.00 70.94 186 ASN A O 1
ATOM 1380 N N . SER A 1 187 ? 8.027 20.159 -1.099 1.00 63.28 187 SER A N 1
ATOM 1381 C CA . SER A 1 187 ? 8.414 19.632 0.214 1.00 63.28 187 SER A CA 1
ATOM 1382 C C . SER A 1 187 ? 8.107 18.144 0.433 1.00 63.28 187 SER A C 1
ATOM 1384 O O . SER A 1 187 ? 8.256 17.671 1.559 1.00 63.28 187 SER A O 1
ATOM 1386 N N . ASP A 1 188 ? 7.705 17.399 -0.600 1.00 66.75 188 ASP A N 1
ATOM 1387 C CA . ASP A 1 188 ? 7.603 15.942 -0.524 1.00 66.75 188 ASP A CA 1
ATOM 1388 C C . ASP A 1 188 ? 9.009 15.334 -0.473 1.00 66.75 188 ASP A C 1
ATOM 1390 O O . ASP A 1 188 ? 9.886 15.675 -1.272 1.00 66.75 188 ASP A O 1
ATOM 1394 N N . GLN A 1 189 ? 9.226 14.427 0.476 1.00 62.62 189 GLN A N 1
ATOM 1395 C CA . GLN A 1 189 ? 10.468 13.672 0.590 1.00 62.62 189 GLN A CA 1
ATOM 1396 C C . GLN A 1 189 ? 10.404 12.477 -0.354 1.00 62.62 189 GLN A C 1
ATOM 1398 O O . GLN A 1 189 ? 10.065 11.370 0.052 1.00 62.62 189 GLN A O 1
ATOM 1403 N N . LEU A 1 190 ? 10.690 12.729 -1.627 1.00 68.56 190 LEU A N 1
ATOM 1404 C CA . LEU A 1 190 ? 10.882 11.658 -2.594 1.00 68.56 190 LEU A CA 1
ATOM 1405 C C . LEU A 1 190 ? 12.254 11.016 -2.348 1.00 68.56 190 LEU A C 1
ATOM 1407 O O . LEU A 1 190 ? 13.258 11.721 -2.243 1.00 68.56 190 LEU A O 1
ATOM 1411 N N . ALA A 1 191 ? 12.277 9.693 -2.221 1.00 61.34 191 ALA A N 1
ATOM 1412 C CA . ALA A 1 191 ? 13.480 8.863 -2.179 1.00 61.34 191 ALA A CA 1
ATOM 1413 C C . ALA A 1 191 ? 13.808 8.276 -3.566 1.00 61.34 191 ALA A C 1
ATOM 1415 O O . ALA A 1 191 ? 14.908 7.784 -3.805 1.00 61.34 191 ALA A O 1
ATOM 1416 N N . TYR A 1 192 ? 12.859 8.356 -4.498 1.00 60.31 192 TYR A N 1
ATOM 1417 C CA . TYR A 1 192 ? 12.958 7.909 -5.872 1.00 60.31 192 TYR A CA 1
ATOM 1418 C C . TYR A 1 192 ? 13.926 8.818 -6.639 1.00 60.31 192 TYR A C 1
ATOM 1420 O O . TYR A 1 192 ? 13.568 9.869 -7.176 1.00 60.31 192 TYR A O 1
ATOM 1428 N N . GLU A 1 193 ? 15.182 8.392 -6.710 1.00 54.03 193 GLU A N 1
ATOM 1429 C CA . GLU A 1 193 ? 16.227 9.036 -7.516 1.00 54.03 193 GLU A CA 1
ATOM 1430 C C . GLU A 1 193 ? 16.297 8.462 -8.950 1.00 54.03 193 GLU A C 1
ATOM 1432 O O . GLU A 1 193 ? 17.032 8.964 -9.807 1.00 54.03 193 GLU A O 1
ATOM 1437 N N . PHE A 1 194 ? 15.524 7.406 -9.237 1.00 53.62 194 PHE A N 1
ATOM 1438 C CA . PHE A 1 194 ? 15.703 6.551 -10.410 1.00 53.62 194 PHE A CA 1
ATOM 1439 C C . PHE A 1 194 ? 14.820 6.923 -11.611 1.00 53.62 194 PHE A C 1
ATOM 1441 O O . PHE A 1 194 ? 13.868 6.233 -11.970 1.00 53.62 194 PHE A O 1
ATOM 1448 N N . LEU A 1 195 ? 15.166 7.991 -12.319 1.00 49.88 195 LEU A N 1
ATOM 1449 C CA . LEU A 1 195 ? 14.848 8.066 -13.748 1.00 49.88 195 LEU A CA 1
ATOM 1450 C C . LEU A 1 195 ? 16.079 7.529 -14.478 1.00 49.88 195 LEU A C 1
ATOM 1452 O O . LEU A 1 195 ? 17.076 8.238 -14.555 1.00 49.88 195 LEU A O 1
ATOM 1456 N N . ALA A 1 196 ? 16.069 6.281 -14.956 1.00 41.75 196 ALA A N 1
ATOM 1457 C CA . ALA A 1 196 ? 17.130 5.824 -15.861 1.00 41.75 196 ALA A CA 1
ATOM 1458 C C . ALA A 1 196 ? 17.300 6.859 -16.995 1.00 41.75 196 ALA A C 1
ATOM 1460 O O . ALA A 1 196 ? 16.311 7.420 -17.454 1.00 41.75 196 ALA A O 1
ATOM 1461 N N . ASP A 1 197 ? 18.523 7.158 -17.440 1.00 40.94 197 ASP A N 1
ATOM 1462 C CA . ASP A 1 197 ? 18.701 7.979 -18.643 1.00 40.94 197 ASP A CA 1
ATOM 1463 C C . ASP A 1 197 ? 18.312 7.146 -19.871 1.00 40.94 197 ASP A C 1
ATOM 1465 O O . ASP A 1 197 ? 18.956 6.173 -20.267 1.00 40.94 197 ASP A O 1
ATOM 1469 N N . CYS A 1 198 ? 17.213 7.569 -20.466 1.00 48.41 198 CYS A N 1
ATOM 1470 C CA . CYS A 1 198 ? 16.456 6.939 -21.534 1.00 48.41 198 CYS A CA 1
ATOM 1471 C C . CYS A 1 198 ? 17.147 7.019 -22.887 1.00 48.41 198 CYS A C 1
ATOM 1473 O O . CYS A 1 198 ? 16.812 6.284 -23.815 1.00 48.41 198 CYS A O 1
ATOM 1475 N N . SER A 1 199 ? 18.108 7.931 -23.010 1.00 42.25 199 SER A N 1
ATOM 1476 C CA . SER A 1 199 ? 18.749 8.234 -24.279 1.00 42.25 199 SER A CA 1
ATOM 1477 C C . SER A 1 199 ? 19.834 7.221 -24.666 1.00 42.25 199 SER A C 1
ATOM 1479 O O . SER A 1 199 ? 20.280 7.223 -25.815 1.00 42.25 199 SER A O 1
ATOM 1481 N N . THR A 1 200 ? 20.248 6.334 -23.746 1.00 41.94 200 THR A N 1
ATOM 1482 C CA . THR A 1 200 ? 21.438 5.481 -23.930 1.00 41.94 200 THR A CA 1
ATOM 1483 C C . THR A 1 200 ? 21.214 3.968 -23.814 1.00 41.94 200 THR A C 1
ATOM 1485 O O . THR A 1 200 ? 22.114 3.214 -24.192 1.00 41.94 200 THR A O 1
ATOM 1488 N N . GLN A 1 201 ? 20.051 3.486 -23.354 1.00 46.06 201 GLN A N 1
ATOM 1489 C CA . GLN A 1 201 ? 19.818 2.047 -23.149 1.00 46.06 201 GLN A CA 1
ATOM 1490 C C . GLN A 1 201 ? 19.041 1.394 -24.310 1.00 46.06 201 GLN A C 1
ATOM 1492 O O . GLN A 1 201 ? 17.958 1.861 -24.673 1.00 46.06 201 GLN A O 1
ATOM 1497 N N . PRO A 1 202 ? 19.550 0.295 -24.905 1.00 42.28 202 PRO A N 1
ATOM 1498 C CA . PRO A 1 202 ? 18.777 -0.495 -25.854 1.00 42.28 202 PRO A CA 1
ATOM 1499 C C . PRO A 1 202 ? 17.623 -1.220 -25.141 1.00 42.28 202 PRO A C 1
ATOM 1501 O O . PRO A 1 202 ? 17.735 -1.621 -23.984 1.00 42.28 202 PRO A O 1
ATOM 1504 N N . ALA A 1 203 ? 16.513 -1.408 -25.859 1.00 38.94 203 ALA A N 1
ATOM 1505 C CA . ALA A 1 203 ? 15.347 -2.183 -25.428 1.00 38.94 203 ALA A CA 1
ATOM 1506 C C . ALA A 1 203 ? 15.735 -3.534 -24.769 1.00 38.94 203 ALA A C 1
ATOM 1508 O O . ALA A 1 203 ? 16.695 -4.165 -25.222 1.00 38.94 203 ALA A O 1
ATOM 1509 N N . PRO A 1 204 ? 14.996 -4.009 -23.739 1.00 41.03 204 PRO A N 1
ATOM 1510 C CA . PRO A 1 204 ? 13.564 -3.768 -23.530 1.00 41.03 204 PRO A CA 1
ATOM 1511 C C . PRO A 1 204 ? 13.182 -2.789 -22.408 1.00 41.03 204 PRO A C 1
ATOM 1513 O O . PRO A 1 204 ? 11.994 -2.539 -22.256 1.00 41.03 204 PRO A O 1
ATOM 1516 N N . ASN A 1 205 ? 14.142 -2.190 -21.692 1.00 45.69 205 ASN A N 1
ATOM 1517 C CA . ASN A 1 205 ? 13.877 -1.147 -20.685 1.00 45.69 205 ASN A CA 1
ATOM 1518 C C . ASN A 1 205 ? 14.429 0.232 -21.109 1.00 45.69 205 ASN A C 1
ATOM 1520 O O . ASN A 1 205 ? 15.344 0.751 -20.468 1.00 45.69 205 ASN A O 1
ATOM 1524 N N . PRO A 1 206 ? 13.919 0.844 -22.196 1.00 47.75 206 PRO A N 1
ATOM 1525 C CA . PRO A 1 206 ? 14.025 2.284 -22.368 1.00 47.75 206 PRO A CA 1
ATOM 1526 C C . PRO A 1 206 ? 12.994 2.948 -21.443 1.00 47.75 206 PRO A C 1
ATOM 1528 O O . PRO A 1 206 ? 11.989 2.337 -21.071 1.00 47.75 206 PRO A O 1
ATOM 1531 N N . CYS A 1 207 ? 13.205 4.198 -21.064 1.00 40.84 207 CYS A N 1
ATOM 1532 C CA . CYS A 1 207 ? 12.215 4.907 -20.265 1.00 40.84 207 CYS A CA 1
ATOM 1533 C C . CYS A 1 207 ? 10.835 4.970 -20.914 1.00 40.84 207 CYS A C 1
ATOM 1535 O O . CYS A 1 207 ? 10.670 4.862 -22.130 1.00 40.84 207 CYS A O 1
ATOM 1537 N N . GLY A 1 208 ? 9.844 5.126 -20.039 1.00 46.16 208 GLY A N 1
ATOM 1538 C CA . GLY A 1 208 ? 8.476 4.654 -20.238 1.00 46.16 208 GLY A CA 1
ATOM 1539 C C . GLY A 1 208 ? 8.099 3.534 -19.256 1.00 46.16 208 GLY A C 1
ATOM 1540 O O . GLY A 1 208 ? 6.948 3.118 -19.230 1.00 46.16 208 GLY A O 1
ATOM 1541 N N . SER A 1 209 ? 9.040 3.074 -18.421 1.00 58.69 209 SER A N 1
ATOM 1542 C CA . SER A 1 209 ? 8.837 2.069 -17.364 1.00 58.69 209 SER A C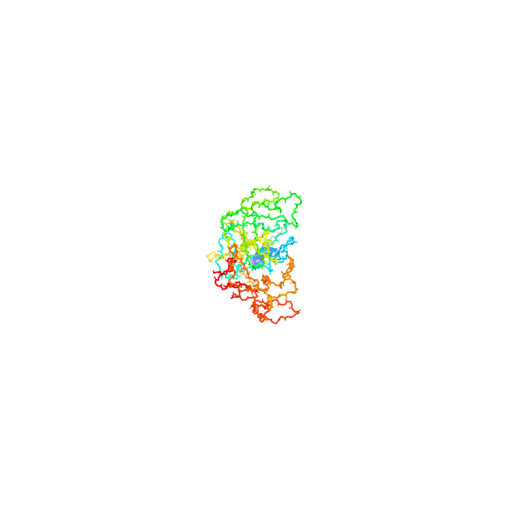A 1
ATOM 1543 C C . SER A 1 209 ? 8.442 2.650 -16.001 1.00 58.69 209 SER A C 1
ATOM 1545 O O . SER A 1 209 ? 8.289 1.907 -15.036 1.00 58.69 209 SER A O 1
ATOM 1547 N N . THR A 1 210 ? 8.337 3.971 -15.880 1.00 74.38 210 THR A N 1
ATOM 1548 C CA . THR A 1 210 ? 7.918 4.612 -14.633 1.00 74.38 210 THR A CA 1
ATOM 1549 C C . THR A 1 210 ? 6.492 5.093 -14.803 1.00 74.38 210 THR A C 1
ATOM 1551 O O . THR A 1 210 ? 6.212 6.028 -15.565 1.00 74.38 210 THR A O 1
ATOM 1554 N N . LYS A 1 211 ? 5.581 4.418 -14.109 1.00 82.44 211 LYS A N 1
ATOM 1555 C CA . LYS A 1 211 ? 4.167 4.745 -14.101 1.00 82.44 211 LYS A CA 1
ATOM 1556 C C . LYS A 1 211 ? 3.920 5.857 -13.091 1.00 82.44 211 LYS A C 1
ATOM 1558 O O . LYS A 1 211 ? 4.436 5.820 -11.979 1.00 82.44 211 LYS A O 1
ATOM 1563 N N . ILE A 1 212 ? 3.098 6.820 -13.484 1.00 86.31 212 ILE A N 1
ATOM 1564 C CA . ILE A 1 212 ? 2.539 7.834 -12.601 1.00 86.31 212 ILE A CA 1
ATOM 1565 C C . ILE A 1 212 ? 1.018 7.724 -12.630 1.00 86.31 212 ILE A C 1
ATOM 1567 O O . ILE A 1 212 ? 0.377 7.750 -13.685 1.00 86.31 212 ILE A O 1
ATOM 1571 N N . VAL A 1 213 ? 0.433 7.568 -11.453 1.00 90.19 213 VAL A N 1
ATOM 1572 C CA . VAL A 1 213 ? -1.008 7.397 -11.282 1.00 90.19 213 VAL A CA 1
ATOM 1573 C C . VAL A 1 213 ? -1.499 8.231 -10.117 1.00 90.19 213 VAL A C 1
ATOM 1575 O O . VAL A 1 213 ? -0.745 8.510 -9.190 1.00 90.19 213 VAL A O 1
ATOM 1578 N N . GLN A 1 214 ? -2.776 8.598 -10.114 1.00 92.69 214 GLN A N 1
ATOM 1579 C CA . GLN A 1 214 ? -3.417 8.992 -8.864 1.00 92.69 214 GLN A CA 1
ATOM 1580 C C . GLN A 1 214 ? -3.430 7.797 -7.904 1.00 92.69 214 GLN A C 1
ATOM 1582 O O . GLN A 1 214 ? -3.717 6.672 -8.314 1.00 92.69 214 GLN A O 1
ATOM 1587 N N . ALA A 1 215 ? -3.170 8.051 -6.625 1.00 92.62 215 ALA A N 1
ATOM 1588 C CA . ALA A 1 215 ? -3.249 7.045 -5.578 1.00 92.62 215 ALA A CA 1
ATOM 1589 C C . ALA A 1 215 ? -4.044 7.540 -4.372 1.00 92.62 215 ALA A C 1
ATOM 1591 O O . ALA A 1 215 ? -4.122 8.734 -4.087 1.00 92.62 215 ALA A O 1
ATOM 1592 N N . ALA A 1 216 ? -4.629 6.584 -3.666 1.00 94.00 216 ALA A N 1
ATOM 1593 C CA . ALA A 1 216 ? -5.092 6.724 -2.302 1.00 94.00 216 ALA A CA 1
ATOM 1594 C C . ALA A 1 216 ? -4.098 5.974 -1.409 1.00 94.00 216 ALA A C 1
ATOM 1596 O O . ALA A 1 216 ? -3.835 4.798 -1.658 1.00 94.00 216 ALA A O 1
ATOM 1597 N N . SER A 1 217 ? -3.536 6.657 -0.412 1.00 91.88 217 SER A N 1
ATOM 1598 C CA . SER A 1 217 ? -2.643 6.075 0.593 1.00 91.88 217 SER A CA 1
ATOM 1599 C C . SER A 1 217 ? -3.173 6.450 1.967 1.00 91.88 217 SER A C 1
ATOM 1601 O O . SER A 1 217 ? -3.069 7.602 2.382 1.00 91.88 217 SER A O 1
ATOM 1603 N N . TYR A 1 218 ? -3.823 5.500 2.633 1.00 95.12 218 TYR A N 1
ATOM 1604 C CA . TYR A 1 218 ? -4.547 5.752 3.875 1.00 95.12 218 TYR A CA 1
ATOM 1605 C C . TYR A 1 218 ? -3.971 4.939 5.018 1.00 95.12 218 TYR A C 1
ATOM 1607 O O . TYR A 1 218 ? -3.816 3.723 4.891 1.00 95.12 218 TYR A O 1
ATOM 1615 N N . SER A 1 219 ? -3.715 5.596 6.150 1.00 96.00 219 SER A N 1
ATOM 1616 C CA . SER A 1 219 ? -3.312 4.916 7.378 1.00 96.00 219 SER A CA 1
ATOM 1617 C C . SER A 1 219 ? -4.461 4.846 8.375 1.00 96.00 219 SER A C 1
ATOM 1619 O O . SER A 1 219 ? -5.089 5.853 8.702 1.00 96.00 219 SER A O 1
ATOM 1621 N N . TYR A 1 220 ? -4.676 3.658 8.928 1.00 97.50 220 TYR A N 1
ATOM 1622 C CA . TYR A 1 220 ? -5.549 3.432 10.070 1.00 97.50 220 TYR A CA 1
ATOM 1623 C C . TYR A 1 220 ? -4.712 3.017 11.264 1.00 97.50 220 TYR A C 1
ATOM 1625 O O . TYR A 1 220 ? -3.865 2.134 11.141 1.00 97.50 220 TYR A O 1
ATOM 1633 N N . TYR A 1 221 ? -4.952 3.632 12.419 1.00 97.12 221 TYR A N 1
ATOM 1634 C CA . TYR A 1 221 ? -4.216 3.293 13.631 1.00 97.12 221 TYR A CA 1
ATOM 1635 C C . TYR A 1 221 ? -5.051 3.457 14.898 1.00 97.12 221 TYR A C 1
ATOM 1637 O O . TYR A 1 221 ? -6.019 4.221 14.934 1.00 97.12 221 TYR A O 1
ATOM 1645 N N . LEU A 1 222 ? -4.672 2.741 15.955 1.00 96.94 222 LEU A N 1
ATOM 1646 C CA . LEU A 1 222 ? -5.263 2.917 17.276 1.00 96.94 222 LEU A CA 1
ATOM 1647 C 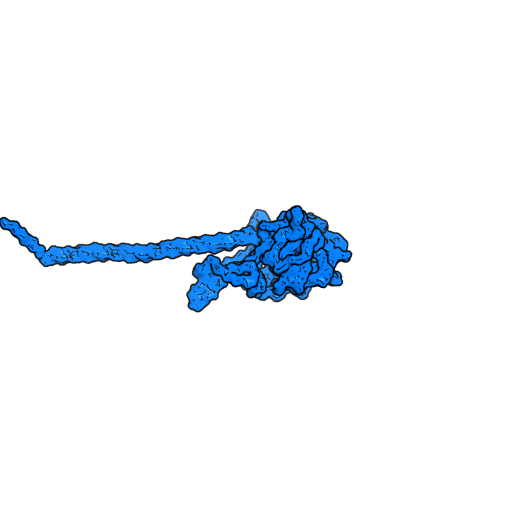C . LEU A 1 222 ? -4.550 4.040 18.028 1.00 96.94 222 LEU A C 1
ATOM 1649 O O . LEU A 1 222 ? -3.377 3.939 18.378 1.00 96.94 222 LEU A O 1
ATOM 1653 N N . LYS A 1 223 ? -5.277 5.110 18.338 1.00 95.88 223 LYS A N 1
ATOM 1654 C CA . LYS A 1 223 ? -4.812 6.139 19.266 1.00 95.88 223 LYS A CA 1
ATOM 1655 C C . LYS A 1 223 ? -5.330 5.827 20.657 1.00 95.88 223 LYS A C 1
ATOM 1657 O O . LYS A 1 223 ? -6.536 5.860 20.884 1.00 95.88 223 LYS A O 1
ATOM 1662 N N . THR A 1 224 ? -4.428 5.569 21.596 1.00 94.75 224 THR A N 1
ATOM 1663 C CA . THR A 1 224 ? -4.780 5.339 23.002 1.00 94.75 224 THR A CA 1
ATOM 1664 C C . THR A 1 224 ? -4.380 6.519 23.876 1.00 94.75 224 THR A C 1
ATOM 1666 O O . THR A 1 224 ? -3.245 6.987 23.806 1.00 94.75 224 THR A O 1
ATOM 1669 N N . ASP A 1 225 ? -5.275 6.941 24.760 1.00 91.44 225 ASP A N 1
ATOM 1670 C CA . ASP A 1 225 ? -4.971 7.832 25.873 1.00 91.44 225 ASP A CA 1
ATOM 1671 C C . ASP A 1 225 ? -4.999 7.025 27.175 1.00 91.44 225 ASP A C 1
ATOM 1673 O O . ASP A 1 225 ? -6.056 6.658 27.694 1.00 91.44 225 ASP A O 1
ATOM 1677 N N . ALA A 1 226 ? -3.813 6.735 27.709 1.00 86.62 226 ALA A N 1
ATOM 1678 C CA . ALA A 1 226 ? -3.667 5.939 28.922 1.00 86.62 226 ALA A CA 1
ATOM 1679 C C . ALA A 1 226 ? -4.218 6.639 30.180 1.00 86.62 226 ALA A C 1
ATOM 1681 O O . ALA A 1 226 ? -4.624 5.955 31.121 1.00 86.62 226 ALA A O 1
ATOM 1682 N N . LEU A 1 227 ? -4.249 7.978 30.209 1.00 89.19 227 LEU A N 1
ATOM 1683 C CA . LEU A 1 227 ? -4.746 8.748 31.354 1.00 89.19 227 LEU A CA 1
ATOM 1684 C C . LEU A 1 227 ? -6.270 8.686 31.422 1.00 89.19 227 LEU A C 1
ATOM 1686 O O . LEU A 1 227 ? -6.836 8.451 32.489 1.00 89.19 227 LEU A O 1
ATOM 1690 N N . ASN A 1 228 ? -6.919 8.842 30.269 1.00 88.56 228 ASN A N 1
ATOM 1691 C CA . ASN A 1 228 ? -8.375 8.829 30.161 1.00 88.56 228 ASN A CA 1
ATOM 1692 C C . ASN A 1 228 ? -8.952 7.432 29.882 1.00 88.56 228 ASN A C 1
ATOM 1694 O O . ASN A 1 228 ? -10.167 7.254 29.924 1.00 88.56 228 ASN A O 1
ATOM 1698 N N . LYS A 1 229 ? -8.090 6.431 29.644 1.00 87.44 229 LYS A N 1
ATOM 1699 C CA . LYS A 1 229 ? -8.454 5.055 29.260 1.00 87.44 229 LYS A CA 1
ATOM 1700 C C . LYS A 1 229 ? -9.378 5.012 28.044 1.00 87.44 229 LYS A C 1
ATOM 1702 O O . LYS A 1 229 ? -10.272 4.171 27.963 1.00 87.44 229 LYS A O 1
ATOM 1707 N N . THR A 1 230 ? -9.162 5.926 27.108 1.00 91.38 230 THR A N 1
ATOM 1708 C CA . THR A 1 230 ? -9.912 5.997 25.859 1.00 91.38 230 THR A CA 1
ATOM 1709 C C . THR A 1 230 ? -9.044 5.505 24.710 1.00 91.38 230 THR A C 1
ATOM 1711 O O . THR A 1 230 ? -7.827 5.689 24.696 1.00 91.38 230 THR A O 1
ATOM 1714 N N . GLY A 1 231 ? -9.680 4.849 23.745 1.00 94.31 231 GLY A N 1
ATOM 1715 C CA . GLY A 1 231 ? -9.061 4.455 22.487 1.00 94.31 231 GLY A CA 1
ATOM 1716 C C . GLY A 1 231 ? -9.912 4.936 21.322 1.00 94.31 231 GLY A C 1
ATOM 1717 O O . GLY A 1 231 ? -11.142 4.915 21.406 1.00 94.31 231 GLY A O 1
ATOM 1718 N N . GLN A 1 232 ? -9.270 5.396 20.256 1.00 95.50 232 GLN A N 1
ATOM 1719 C CA . GLN A 1 232 ? -9.927 5.867 19.041 1.00 95.50 232 GLN A CA 1
ATOM 1720 C C . GLN A 1 232 ? -9.298 5.179 17.832 1.00 95.50 232 GLN A C 1
ATOM 1722 O O . GLN A 1 232 ? -8.072 5.120 17.721 1.00 95.50 232 GLN A O 1
ATOM 1727 N N . LEU A 1 233 ? -10.132 4.678 16.921 1.00 96.56 233 LEU A N 1
ATOM 1728 C CA . LEU A 1 233 ? -9.675 4.323 15.581 1.00 96.56 233 LEU A CA 1
ATOM 1729 C C . LEU A 1 233 ? -9.494 5.626 14.810 1.00 96.56 233 LEU A C 1
ATOM 1731 O O . LEU A 1 233 ? -10.464 6.351 14.592 1.00 96.56 233 LEU A O 1
ATOM 1735 N N . MET A 1 234 ? -8.265 5.913 14.412 1.00 97.12 234 MET A N 1
ATOM 1736 C CA . MET A 1 234 ? -7.909 7.109 13.664 1.00 97.12 234 MET A CA 1
ATOM 1737 C C . MET A 1 234 ? -7.731 6.777 12.187 1.00 97.12 234 MET A C 1
ATOM 1739 O O . MET A 1 234 ? -7.252 5.696 11.843 1.00 97.12 234 MET A O 1
ATOM 1743 N N . PHE A 1 235 ? -8.088 7.734 11.339 1.00 96.88 235 PHE A N 1
ATOM 1744 C CA . PHE A 1 235 ? -7.842 7.739 9.906 1.00 96.88 235 PHE A CA 1
ATOM 1745 C C . PHE A 1 235 ? -6.897 8.887 9.557 1.00 96.88 235 PHE A C 1
ATOM 1747 O O . PHE A 1 235 ? -7.101 10.026 9.986 1.00 96.88 235 PHE A O 1
ATOM 1754 N N . TYR A 1 236 ? -5.882 8.578 8.764 1.00 95.75 236 TYR A N 1
ATOM 1755 C CA . TYR A 1 236 ? -4.952 9.533 8.187 1.00 95.75 236 TYR A CA 1
ATOM 1756 C C . TYR A 1 236 ? -4.970 9.390 6.665 1.00 95.75 236 TYR A C 1
ATOM 1758 O O . TYR A 1 236 ? -4.852 8.284 6.139 1.00 95.75 236 TYR A O 1
ATOM 1766 N N . ASP A 1 237 ? -5.122 10.513 5.968 1.00 91.88 237 ASP A N 1
ATOM 1767 C CA . ASP A 1 237 ? -5.293 10.567 4.515 1.00 91.88 237 ASP A CA 1
ATOM 1768 C C . ASP A 1 237 ? -3.970 10.575 3.728 1.00 91.88 237 ASP A C 1
ATOM 1770 O O . ASP A 1 237 ? -3.990 10.719 2.506 1.00 91.88 237 ASP A O 1
ATOM 1774 N N . GLY A 1 238 ? -2.830 10.458 4.419 1.00 86.94 238 GLY A N 1
ATOM 1775 C CA . GLY A 1 238 ? -1.493 10.526 3.823 1.00 86.94 238 GLY A CA 1
ATOM 1776 C C . GLY A 1 238 ? -0.979 11.953 3.584 1.00 86.94 238 GLY A C 1
ATOM 1777 O O . GLY A 1 238 ? 0.190 12.129 3.237 1.00 86.94 238 GLY A O 1
ATOM 1778 N N . GLY A 1 239 ? -1.815 12.978 3.784 1.00 85.31 239 GLY A N 1
ATOM 1779 C CA . GLY A 1 239 ? -1.506 14.376 3.488 1.00 85.31 239 GLY A CA 1
ATOM 1780 C C . GLY A 1 239 ? -0.951 15.171 4.673 1.00 85.31 239 GLY A C 1
ATOM 1781 O O . GLY A 1 239 ? -0.503 14.635 5.683 1.00 85.31 239 GLY A O 1
ATOM 1782 N N . ILE A 1 240 ? -0.984 16.499 4.561 1.00 85.31 240 ILE A N 1
ATOM 1783 C CA . ILE A 1 240 ? -0.607 17.423 5.652 1.00 85.31 240 ILE A CA 1
ATOM 1784 C C . ILE A 1 240 ? -1.777 17.755 6.594 1.00 85.31 240 ILE A C 1
ATOM 1786 O O . ILE A 1 240 ? -1.627 18.555 7.519 1.00 85.31 240 ILE A O 1
ATOM 1790 N N . GLY A 1 241 ? -2.959 17.196 6.317 1.00 86.50 241 GLY A N 1
ATOM 1791 C CA . GLY A 1 241 ? -4.162 17.383 7.116 1.00 86.50 241 GLY A CA 1
ATOM 1792 C C . GLY A 1 241 ? -4.047 16.752 8.503 1.00 86.50 241 GLY A C 1
ATOM 1793 O O . GLY A 1 241 ? -3.158 15.949 8.782 1.00 86.50 241 GLY A O 1
ATOM 1794 N N . ALA A 1 242 ? -4.964 17.131 9.391 1.00 92.38 242 ALA A N 1
ATOM 1795 C CA . ALA A 1 242 ? -5.073 16.497 10.696 1.00 92.38 242 ALA A CA 1
ATOM 1796 C C . ALA A 1 242 ? -5.787 15.143 10.586 1.00 92.38 242 ALA A C 1
ATOM 1798 O O . ALA A 1 242 ? -6.793 15.023 9.886 1.00 92.38 242 ALA A O 1
ATOM 1799 N N . ASP A 1 243 ? -5.310 14.162 11.346 1.00 95.38 243 ASP A N 1
ATOM 1800 C CA . ASP A 1 243 ? -5.947 12.852 11.461 1.00 95.38 243 ASP A CA 1
ATOM 1801 C C . ASP A 1 243 ? -7.371 12.965 12.033 1.00 95.38 243 ASP A C 1
ATOM 1803 O O . ASP A 1 243 ? -7.632 13.731 12.968 1.00 95.38 243 ASP A O 1
ATOM 1807 N N . VAL A 1 244 ? -8.286 12.146 11.516 1.00 95.69 244 VAL A N 1
ATOM 1808 C CA . VAL A 1 244 ? -9.714 12.182 11.857 1.00 95.69 244 VAL A CA 1
ATOM 1809 C C . VAL A 1 244 ? -10.094 10.939 12.669 1.00 95.69 244 VAL A C 1
ATOM 1811 O O . VAL A 1 244 ? -9.745 9.826 12.272 1.00 95.69 244 VAL A O 1
ATOM 1814 N N . PRO A 1 245 ? -10.819 11.071 13.797 1.00 95.69 245 PRO A N 1
ATOM 1815 C CA . PRO A 1 245 ? -11.350 9.913 14.508 1.00 95.69 245 PRO A CA 1
ATOM 1816 C C . PRO A 1 245 ? -12.509 9.284 13.721 1.00 95.69 245 PRO A C 1
ATOM 1818 O O . PRO A 1 245 ? -13.472 9.962 13.367 1.00 95.69 245 PRO A O 1
ATOM 1821 N N . VAL A 1 246 ? -12.427 7.978 13.469 1.00 95.31 246 VAL A N 1
ATOM 1822 C CA . VAL A 1 246 ? -13.490 7.185 12.829 1.00 95.31 246 VAL A CA 1
ATOM 1823 C C . VAL A 1 246 ? -14.500 6.717 13.874 1.00 95.31 246 VAL A C 1
ATOM 1825 O O . VAL A 1 246 ? -15.706 6.853 13.683 1.00 95.31 246 VAL A O 1
ATOM 1828 N N . VAL A 1 247 ? -14.005 6.161 14.987 1.00 94.31 247 VAL A N 1
ATOM 1829 C CA . VAL A 1 247 ? -14.816 5.640 16.097 1.00 94.31 247 VAL A CA 1
ATOM 1830 C C . VAL A 1 247 ? -14.081 5.812 17.426 1.00 94.31 247 VAL A C 1
ATOM 1832 O O . VAL A 1 247 ? -12.882 5.551 17.521 1.00 94.31 247 VAL A O 1
ATOM 1835 N N . ASP A 1 248 ? -14.835 6.187 18.459 1.00 92.06 248 ASP A N 1
ATOM 1836 C CA . ASP A 1 248 ? -14.382 6.290 19.850 1.00 92.06 248 ASP A CA 1
ATOM 1837 C C . ASP A 1 248 ? -14.629 5.011 20.660 1.00 92.06 248 ASP A C 1
ATOM 1839 O O . ASP A 1 248 ? -15.466 4.180 20.305 1.00 92.06 248 ASP A O 1
ATOM 1843 N N . ASN A 1 249 ? -13.980 4.921 21.825 1.00 89.88 249 ASN A N 1
ATOM 1844 C CA . ASN A 1 249 ? -14.091 3.816 22.787 1.00 89.88 249 ASN A CA 1
ATOM 1845 C C . ASN A 1 249 ? -13.636 2.461 22.222 1.00 89.88 249 ASN A C 1
ATOM 1847 O O . ASN A 1 249 ? -14.157 1.405 22.584 1.00 89.88 249 ASN A O 1
ATOM 1851 N N . VAL A 1 250 ? -12.634 2.487 21.346 1.00 92.25 250 VAL A N 1
ATOM 1852 C CA . VAL A 1 250 ? -11.998 1.284 20.811 1.00 92.25 250 VAL A CA 1
ATOM 1853 C C . VAL A 1 250 ? -11.104 0.671 21.886 1.00 92.25 250 VAL A C 1
ATOM 1855 O O . VAL A 1 250 ? -10.133 1.279 22.326 1.00 92.25 250 VAL A O 1
ATOM 1858 N N . VAL A 1 251 ? -11.438 -0.546 22.315 1.00 90.25 251 VAL A N 1
ATOM 1859 C CA . VAL A 1 251 ? -10.699 -1.269 23.368 1.00 90.25 251 VAL A CA 1
ATOM 1860 C C . VAL A 1 251 ? -9.436 -1.965 22.859 1.00 90.25 251 VAL A C 1
ATOM 1862 O O . VAL A 1 251 ? -8.553 -2.289 23.647 1.00 90.25 251 VAL A O 1
ATOM 1865 N N . GLY A 1 252 ? -9.349 -2.206 21.550 1.00 91.75 252 GLY A N 1
ATOM 1866 C CA . GLY A 1 252 ? -8.201 -2.833 20.912 1.00 91.75 252 GLY A CA 1
ATOM 1867 C C . GLY A 1 252 ? -8.373 -2.932 19.400 1.00 91.75 252 GLY A C 1
ATOM 1868 O O . GLY A 1 252 ? -9.491 -3.034 18.896 1.00 91.75 252 GLY A O 1
ATOM 1869 N N . LEU A 1 253 ? -7.247 -2.906 18.694 1.00 94.19 253 LEU A N 1
ATOM 1870 C CA . LEU A 1 253 ? -7.138 -3.068 17.250 1.00 94.19 253 LEU A CA 1
ATOM 1871 C C . LEU A 1 253 ? -5.894 -3.905 16.971 1.00 94.19 253 LEU A C 1
ATOM 1873 O O . LEU A 1 253 ? -4.851 -3.703 17.594 1.00 94.19 253 LEU A O 1
ATOM 1877 N N . THR A 1 254 ? -5.999 -4.869 16.063 1.00 95.75 254 THR A N 1
ATOM 1878 C CA . THR A 1 254 ? -4.850 -5.677 15.653 1.00 95.75 254 THR A CA 1
ATOM 1879 C C . THR A 1 254 ? -4.985 -6.080 14.195 1.00 95.75 254 THR A C 1
ATOM 1881 O O . THR A 1 254 ? -6.011 -6.629 13.794 1.00 95.75 254 THR A O 1
ATOM 1884 N N . PHE A 1 255 ? -3.928 -5.848 13.428 1.00 94.94 255 PHE A N 1
ATOM 1885 C CA . PHE A 1 255 ? -3.758 -6.303 12.061 1.00 94.94 255 PHE A CA 1
ATOM 1886 C C . PHE A 1 255 ? -2.835 -7.520 12.039 1.00 94.94 255 PHE A C 1
ATOM 1888 O O . PHE A 1 255 ? -1.787 -7.554 12.685 1.00 94.94 255 PHE A O 1
ATOM 1895 N N . LYS A 1 256 ? -3.253 -8.539 11.291 1.00 93.19 256 LYS A N 1
ATOM 1896 C CA . LYS A 1 256 ? -2.469 -9.737 10.992 1.00 93.19 256 LYS A CA 1
ATOM 1897 C C . LYS A 1 256 ? -2.282 -9.804 9.488 1.00 93.19 256 LYS A C 1
ATOM 1899 O O . LYS A 1 256 ? -3.238 -9.604 8.741 1.00 93.19 256 LYS A O 1
ATOM 1904 N N . TYR A 1 257 ? -1.063 -10.100 9.068 1.00 90.31 257 TYR A N 1
ATOM 1905 C CA . TYR A 1 257 ? -0.678 -10.098 7.665 1.00 90.31 257 TYR A CA 1
ATOM 1906 C C . TYR A 1 257 ? -0.528 -11.526 7.180 1.00 90.31 257 TYR A C 1
ATOM 1908 O O . TYR A 1 257 ? 0.034 -12.369 7.875 1.00 90.31 257 TYR A O 1
ATOM 1916 N N . TYR A 1 258 ? -1.035 -11.782 5.983 1.00 88.94 258 TYR A N 1
ATOM 1917 C CA . TYR A 1 258 ? -1.021 -13.096 5.365 1.00 88.94 258 TYR A CA 1
ATOM 1918 C C . TYR A 1 258 ? -0.472 -12.965 3.944 1.00 88.94 258 TYR A C 1
ATOM 1920 O O . TYR A 1 258 ? -0.887 -12.070 3.211 1.00 88.94 258 TYR A O 1
ATOM 1928 N N . GLY A 1 259 ? 0.464 -13.837 3.571 1.00 86.50 259 GLY A N 1
ATOM 1929 C CA . GLY A 1 259 ? 1.136 -13.821 2.270 1.00 86.50 259 GLY A CA 1
ATOM 1930 C C . GLY A 1 259 ? 1.074 -15.163 1.545 1.00 86.50 259 GLY A C 1
ATOM 1931 O O . GLY A 1 259 ? 0.637 -16.171 2.109 1.00 86.50 259 GLY A O 1
ATOM 1932 N N . ASP A 1 260 ? 1.506 -15.171 0.284 1.00 86.44 260 ASP A N 1
ATOM 1933 C CA . ASP A 1 260 ? 1.619 -16.397 -0.508 1.00 86.44 260 ASP A CA 1
ATOM 1934 C C . ASP A 1 260 ? 2.683 -17.332 0.110 1.00 86.44 260 ASP A C 1
ATOM 1936 O O . ASP A 1 260 ? 3.773 -16.870 0.461 1.00 86.44 260 ASP A O 1
ATOM 1940 N N . PRO A 1 261 ? 2.399 -18.638 0.291 1.00 87.06 261 PRO A N 1
ATOM 1941 C CA . PRO A 1 261 ? 3.397 -19.595 0.766 1.00 87.06 261 PRO A CA 1
ATOM 1942 C C . PRO A 1 261 ? 4.585 -19.786 -0.189 1.00 87.06 261 PRO A C 1
ATOM 1944 O O . PRO A 1 261 ? 5.641 -20.250 0.253 1.00 87.06 261 PRO A O 1
ATOM 1947 N N . GLN A 1 262 ? 4.409 -19.528 -1.487 1.00 87.81 262 GLN A N 1
ATOM 1948 C CA . GLN A 1 262 ? 5.455 -19.653 -2.498 1.00 87.81 262 GLN A CA 1
ATOM 1949 C C . GLN A 1 262 ? 6.164 -18.315 -2.714 1.00 87.81 262 GLN A C 1
ATOM 1951 O O . GLN A 1 262 ? 5.490 -17.293 -2.784 1.00 87.81 262 GLN A O 1
ATOM 1956 N N . PRO A 1 263 ? 7.500 -18.308 -2.882 1.00 87.94 263 PRO A N 1
ATOM 1957 C CA . PRO A 1 263 ? 8.233 -17.089 -3.195 1.00 87.94 263 PRO A CA 1
ATOM 1958 C C . PRO A 1 263 ? 7.875 -16.588 -4.607 1.00 87.94 263 PRO A C 1
ATOM 1960 O O . PRO A 1 263 ? 7.339 -17.374 -5.398 1.00 87.94 263 PRO A O 1
ATOM 1963 N N . PRO A 1 264 ? 8.215 -15.334 -4.973 1.00 87.19 264 PRO A N 1
ATOM 1964 C CA . PRO A 1 264 ? 7.953 -14.775 -6.298 1.00 87.19 264 PRO A CA 1
ATOM 1965 C C . PRO A 1 264 ? 8.405 -15.721 -7.407 1.00 87.19 264 PRO A C 1
ATOM 1967 O O . PRO A 1 264 ? 9.578 -16.073 -7.470 1.00 87.19 264 PRO A O 1
ATOM 1970 N N . GLN A 1 265 ? 7.496 -16.150 -8.280 1.00 90.19 265 GLN A N 1
ATOM 1971 C CA . GLN A 1 265 ? 7.816 -17.013 -9.420 1.00 90.19 265 GLN A CA 1
ATOM 1972 C C . GLN A 1 265 ? 7.684 -16.232 -10.717 1.00 90.19 265 GLN A C 1
ATOM 1974 O O . GLN A 1 265 ? 6.744 -15.455 -10.870 1.00 90.19 265 GLN A O 1
ATOM 1979 N N . LEU A 1 266 ? 8.564 -16.499 -11.681 1.00 90.00 266 LEU A N 1
ATOM 1980 C CA . LEU A 1 266 ? 8.344 -16.079 -13.062 1.00 90.00 266 LEU A CA 1
ATOM 1981 C C . LEU A 1 266 ? 7.180 -16.879 -13.659 1.00 90.00 266 LEU A C 1
ATOM 1983 O O . LEU A 1 266 ? 7.108 -18.097 -13.505 1.00 90.00 266 LEU A O 1
ATOM 1987 N N . ASN A 1 267 ? 6.280 -16.208 -14.371 1.00 87.19 267 ASN A N 1
ATOM 1988 C CA . ASN A 1 267 ? 5.082 -16.833 -14.943 1.00 87.19 267 ASN A CA 1
ATOM 1989 C C . ASN A 1 267 ? 5.241 -17.262 -16.417 1.00 87.19 267 ASN A C 1
ATOM 1991 O O . ASN A 1 267 ? 4.285 -17.731 -17.032 1.00 87.19 267 ASN A O 1
ATOM 1995 N N . GLY A 1 268 ? 6.438 -17.091 -16.988 1.00 83.31 268 GLY A N 1
ATOM 1996 C CA . GLY A 1 268 ? 6.756 -17.443 -18.375 1.00 83.31 268 GLY A CA 1
ATOM 1997 C C . GLY A 1 268 ? 6.450 -16.356 -19.411 1.00 83.31 268 GLY A C 1
ATOM 1998 O O . GLY A 1 268 ? 6.745 -16.559 -20.589 1.00 83.31 268 GLY A O 1
ATOM 1999 N N . ASN A 1 269 ? 5.905 -15.203 -19.008 1.00 81.38 269 ASN A N 1
ATOM 2000 C CA . ASN A 1 269 ? 5.780 -14.039 -19.884 1.00 81.38 269 ASN A CA 1
ATOM 2001 C C . ASN A 1 269 ? 7.186 -13.503 -20.234 1.00 81.38 269 ASN A C 1
ATOM 2003 O O . ASN A 1 269 ? 7.970 -13.237 -19.318 1.00 81.38 269 ASN A O 1
ATOM 2007 N N . PRO A 1 270 ? 7.545 -13.347 -21.523 1.00 79.56 270 PRO A N 1
ATOM 2008 C CA . PRO A 1 270 ? 8.834 -12.781 -21.905 1.00 79.56 270 PRO A CA 1
ATOM 2009 C C . PRO A 1 270 ? 9.080 -11.410 -21.266 1.00 79.56 270 PRO A C 1
ATOM 2011 O O . PRO A 1 270 ? 8.255 -10.506 -21.387 1.00 79.56 270 PRO A O 1
ATOM 2014 N N . LEU A 1 271 ? 10.259 -11.226 -20.663 1.00 74.88 271 LEU A N 1
ATOM 2015 C CA . LEU A 1 271 ? 10.683 -9.948 -20.063 1.00 74.88 271 LEU A CA 1
ATOM 2016 C C . LEU A 1 271 ? 10.789 -8.803 -21.088 1.00 74.88 271 LEU A C 1
ATOM 2018 O O . LEU A 1 271 ? 10.901 -7.644 -20.718 1.00 74.88 271 LEU A O 1
ATOM 2022 N N . SER A 1 272 ? 10.765 -9.125 -22.384 1.00 69.19 272 SER A N 1
ATOM 2023 C CA . SER A 1 272 ? 10.717 -8.154 -23.477 1.00 69.19 272 SER A CA 1
ATOM 2024 C C . SER A 1 272 ? 9.327 -7.565 -23.730 1.00 69.19 272 SER A C 1
ATOM 2026 O O . SER A 1 272 ? 9.206 -6.624 -24.512 1.00 69.19 272 SER A O 1
ATOM 2028 N N . ASN A 1 273 ? 8.270 -8.147 -23.159 1.00 69.62 273 ASN A N 1
ATOM 2029 C CA . ASN A 1 273 ? 6.915 -7.625 -23.312 1.00 69.62 273 ASN A CA 1
ATOM 2030 C C . ASN A 1 273 ? 6.736 -6.376 -22.445 1.00 69.62 273 ASN A C 1
ATOM 2032 O O . ASN A 1 273 ? 7.323 -6.284 -21.379 1.00 69.62 273 ASN A O 1
ATOM 2036 N N . THR A 1 274 ? 5.896 -5.436 -22.883 1.00 62.28 274 THR A N 1
ATOM 2037 C CA . THR A 1 274 ? 5.594 -4.180 -22.163 1.00 62.28 274 THR A CA 1
ATOM 2038 C C . THR A 1 274 ? 4.365 -4.281 -21.253 1.00 62.28 274 THR A C 1
ATOM 2040 O O . THR A 1 274 ? 4.041 -3.345 -20.520 1.00 62.28 274 THR A O 1
ATOM 2043 N N . ILE A 1 275 ? 3.660 -5.415 -21.309 1.00 67.50 275 ILE A N 1
ATOM 2044 C CA . ILE A 1 275 ? 2.445 -5.692 -20.542 1.00 67.50 275 ILE A CA 1
ATOM 2045 C C . ILE A 1 275 ? 2.670 -6.972 -19.730 1.00 67.50 275 ILE A C 1
ATOM 2047 O O . ILE A 1 275 ? 2.906 -8.048 -20.290 1.00 67.50 275 ILE A O 1
ATOM 2051 N N . GLY A 1 276 ? 2.619 -6.822 -18.408 1.00 70.25 276 GLY A N 1
ATOM 2052 C CA . GLY A 1 276 ? 2.751 -7.900 -17.434 1.00 70.25 276 GLY A CA 1
ATOM 2053 C C . GLY A 1 276 ? 1.428 -8.634 -17.154 1.00 70.25 276 GLY A C 1
ATOM 2054 O O . GLY A 1 276 ? 0.460 -8.484 -17.903 1.00 70.25 276 GLY A O 1
ATOM 2055 N N . PRO A 1 277 ? 1.359 -9.422 -16.066 1.00 79.62 277 PRO A N 1
ATOM 2056 C CA . PRO A 1 277 ? 2.427 -9.646 -15.086 1.00 79.62 277 PRO A CA 1
ATOM 2057 C C . PRO A 1 277 ? 3.545 -10.538 -15.645 1.00 79.62 277 PRO A C 1
ATOM 2059 O O . PRO A 1 277 ? 3.308 -11.322 -16.565 1.00 79.62 277 PRO A O 1
ATOM 2062 N N . TRP A 1 278 ? 4.750 -10.438 -15.085 1.00 84.44 278 TRP A N 1
ATOM 2063 C CA . TRP A 1 278 ? 5.876 -11.356 -15.357 1.00 84.44 278 TRP A CA 1
ATOM 2064 C C . TRP A 1 278 ? 6.187 -12.260 -14.163 1.00 84.44 278 TRP A C 1
ATOM 2066 O O . TRP A 1 278 ? 6.771 -13.333 -14.314 1.00 84.44 278 TRP A O 1
ATOM 2076 N N . THR A 1 279 ? 5.758 -11.834 -12.980 1.00 86.31 279 THR A N 1
ATOM 2077 C CA . THR A 1 279 ? 5.960 -1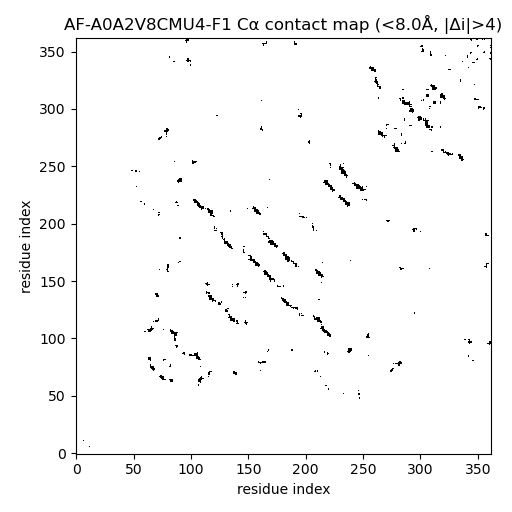2.496 -11.696 1.00 86.31 279 THR A CA 1
ATOM 2078 C C . THR A 1 279 ? 4.605 -12.807 -11.052 1.00 86.31 279 THR A C 1
ATOM 2080 O O . THR A 1 279 ? 3.595 -12.177 -11.372 1.00 86.31 279 THR A O 1
ATOM 2083 N N . THR A 1 280 ? 4.546 -13.788 -10.149 1.00 87.81 280 THR A N 1
ATOM 2084 C CA . THR A 1 280 ? 3.345 -14.048 -9.328 1.00 87.81 280 THR A CA 1
ATOM 2085 C C . THR A 1 280 ? 3.056 -12.899 -8.366 1.00 87.81 280 THR A C 1
ATOM 2087 O O . THR A 1 280 ? 1.901 -12.569 -8.118 1.00 87.81 280 THR A O 1
ATOM 2090 N N . TYR A 1 281 ? 4.115 -12.280 -7.861 1.00 86.69 281 TYR A N 1
ATOM 2091 C CA . TYR A 1 281 ? 4.138 -10.990 -7.197 1.00 86.69 281 TYR A CA 1
ATOM 2092 C C . TYR A 1 281 ? 5.561 -10.444 -7.353 1.00 86.69 281 TYR A C 1
ATOM 2094 O O . TYR A 1 281 ? 6.522 -11.209 -7.395 1.00 86.69 281 TYR A O 1
ATOM 2102 N N . GLY A 1 282 ? 5.703 -9.129 -7.454 1.00 82.44 282 GLY A N 1
ATOM 2103 C CA . GLY A 1 282 ? 6.988 -8.460 -7.257 1.00 82.44 282 GLY A CA 1
ATOM 2104 C C . GLY A 1 282 ? 7.773 -8.010 -8.425 1.00 82.44 282 GLY A C 1
ATOM 2105 O O . GLY A 1 282 ? 7.463 -8.397 -9.553 1.00 82.44 282 GLY A O 1
ATOM 2106 N N . PRO A 1 283 ? 8.762 -7.147 -8.135 1.00 81.12 283 PRO A N 1
ATOM 2107 C CA . PRO A 1 283 ? 9.438 -6.432 -9.177 1.00 81.12 283 PRO A CA 1
ATOM 2108 C C . PRO A 1 283 ? 10.080 -7.440 -10.110 1.00 81.12 283 PRO A C 1
ATOM 2110 O O . PRO A 1 283 ? 10.683 -8.445 -9.713 1.00 81.12 283 PRO A O 1
ATOM 2113 N N . THR A 1 284 ? 9.869 -7.189 -11.389 1.00 81.44 284 THR A N 1
ATOM 2114 C CA . THR A 1 284 ? 10.339 -8.080 -12.437 1.00 81.44 284 THR A CA 1
ATOM 2115 C C . THR A 1 284 ? 11.856 -7.953 -12.513 1.00 81.44 284 THR A C 1
ATOM 2117 O O . THR A 1 284 ? 12.369 -6.830 -12.483 1.00 81.44 284 THR A O 1
ATOM 2120 N N . PRO A 1 285 ? 12.607 -9.065 -12.569 1.00 81.31 285 PRO A N 1
ATOM 2121 C CA . PRO A 1 285 ? 14.051 -8.963 -12.625 1.00 81.31 285 PRO A CA 1
ATOM 2122 C C . PRO A 1 285 ? 14.497 -8.390 -13.978 1.00 81.31 285 PRO A C 1
ATOM 2124 O O . PRO A 1 285 ? 13.802 -8.571 -14.984 1.00 81.31 285 PRO A O 1
ATOM 2127 N N . PRO A 1 286 ? 15.665 -7.727 -14.037 1.00 78.88 286 PRO A N 1
ATOM 2128 C CA . PRO A 1 286 ? 16.249 -7.283 -15.296 1.00 78.88 286 PRO A CA 1
ATOM 2129 C C . PRO A 1 286 ? 16.429 -8.442 -16.279 1.00 78.88 286 PRO A C 1
ATOM 2131 O O . PRO A 1 286 ? 16.550 -9.601 -15.881 1.00 78.88 286 PRO A O 1
ATOM 2134 N N . ALA A 1 287 ? 16.512 -8.142 -17.575 1.00 79.75 287 ALA A N 1
ATOM 2135 C CA . ALA A 1 287 ? 16.883 -9.150 -18.562 1.00 79.75 287 ALA A CA 1
ATOM 2136 C C . ALA A 1 287 ? 18.249 -9.787 -18.226 1.00 79.75 287 ALA A C 1
ATOM 2138 O O . ALA A 1 287 ? 19.122 -9.163 -17.618 1.00 79.75 287 ALA A O 1
ATOM 2139 N N . LEU A 1 288 ? 18.446 -11.042 -18.636 1.00 82.56 288 LEU A N 1
ATOM 2140 C CA . LEU A 1 288 ? 19.698 -11.761 -18.395 1.00 82.56 288 LEU A CA 1
ATOM 2141 C C . LEU A 1 288 ? 20.897 -10.988 -18.964 1.00 82.56 288 LEU A C 1
ATOM 2143 O O . LEU A 1 288 ? 20.916 -10.638 -20.142 1.00 82.56 288 LEU A O 1
ATOM 2147 N N . GLY A 1 289 ? 21.911 -10.752 -18.129 1.00 79.44 289 GLY A N 1
ATOM 2148 C CA . GLY A 1 289 ? 23.105 -9.986 -18.507 1.00 79.44 289 GLY A CA 1
ATOM 2149 C C . GLY A 1 289 ? 22.935 -8.462 -18.451 1.00 79.44 289 GLY A C 1
ATOM 2150 O O . GLY A 1 289 ? 23.917 -7.747 -18.640 1.00 79.44 289 GLY A O 1
ATOM 2151 N N . THR A 1 290 ? 21.741 -7.962 -18.125 1.00 79.06 290 THR A N 1
ATOM 2152 C CA . THR A 1 290 ? 21.467 -6.536 -17.915 1.00 79.06 290 THR A CA 1
ATOM 2153 C C . THR A 1 290 ? 21.474 -6.206 -16.426 1.00 79.06 290 THR A C 1
ATOM 2155 O O . THR A 1 290 ? 20.906 -6.932 -15.618 1.00 79.06 290 THR A O 1
ATOM 2158 N N . GLN A 1 291 ? 22.105 -5.097 -16.055 1.00 75.50 291 GLN A N 1
ATOM 2159 C CA . GLN A 1 291 ? 22.075 -4.549 -14.697 1.00 75.50 291 GLN A CA 1
ATOM 2160 C C . GLN A 1 291 ? 21.211 -3.285 -14.686 1.00 75.50 291 GLN A C 1
ATOM 2162 O O . GLN A 1 291 ? 21.199 -2.567 -15.686 1.00 75.50 291 GLN A O 1
ATOM 2167 N N . VAL A 1 292 ? 20.527 -2.991 -13.578 1.00 72.00 292 VAL A N 1
ATOM 2168 C CA . VAL A 1 292 ? 19.804 -1.722 -13.412 1.00 72.00 292 VAL A CA 1
ATOM 2169 C C . VAL A 1 292 ? 20.815 -0.573 -13.310 1.00 72.00 292 VAL A C 1
ATOM 2171 O O . VAL A 1 292 ? 21.794 -0.656 -12.560 1.00 72.00 292 VAL A O 1
ATOM 2174 N N . LYS A 1 293 ? 20.611 0.480 -14.111 1.00 67.88 293 LYS A N 1
ATOM 2175 C CA . LYS A 1 293 ? 21.542 1.608 -14.255 1.00 67.88 293 LYS A CA 1
ATOM 2176 C C . LYS A 1 293 ? 20.892 2.946 -13.934 1.00 67.88 293 LYS A C 1
ATOM 2178 O O . LYS A 1 293 ? 19.802 3.196 -14.434 1.00 67.88 293 LYS A O 1
ATOM 2183 N N . ASP A 1 294 ? 21.555 3.787 -13.139 1.00 62.66 294 ASP A N 1
ATOM 2184 C CA . ASP A 1 294 ? 21.058 5.121 -12.765 1.00 62.66 294 ASP A CA 1
ATOM 2185 C C . ASP A 1 294 ? 21.148 6.106 -13.949 1.00 62.66 294 ASP A C 1
ATOM 2187 O O . ASP A 1 294 ? 21.640 5.766 -15.031 1.00 62.66 294 ASP A O 1
ATOM 2191 N N . HIS A 1 295 ? 20.704 7.352 -13.755 1.00 56.84 295 HIS A N 1
ATOM 2192 C CA . HIS A 1 295 ? 20.820 8.411 -14.771 1.00 56.84 295 HIS A CA 1
ATOM 2193 C C . HIS A 1 295 ? 22.273 8.747 -15.158 1.00 56.84 295 HIS A C 1
ATOM 2195 O O . HIS A 1 295 ? 22.507 9.382 -16.181 1.00 56.84 295 HIS A O 1
ATOM 2201 N N . ASN A 1 296 ? 23.253 8.318 -14.361 1.00 58.84 296 ASN A N 1
ATOM 2202 C CA . ASN A 1 296 ? 24.683 8.460 -14.626 1.00 58.84 296 ASN A CA 1
ATOM 2203 C C . ASN A 1 296 ? 25.303 7.166 -15.194 1.00 58.84 296 ASN A C 1
ATOM 2205 O O . ASN A 1 296 ? 26.525 7.079 -15.328 1.00 58.84 296 ASN A O 1
ATOM 2209 N N . ASN A 1 297 ? 24.480 6.169 -15.542 1.00 66.00 297 ASN A N 1
ATOM 2210 C CA . ASN A 1 297 ? 24.867 4.843 -16.026 1.00 66.00 297 ASN A CA 1
ATOM 2211 C C . ASN A 1 297 ? 25.713 4.004 -15.033 1.00 66.00 297 ASN A C 1
ATOM 2213 O O . ASN A 1 297 ? 26.423 3.068 -15.423 1.00 66.00 297 ASN A O 1
ATOM 2217 N N . ASN A 1 298 ? 25.631 4.296 -13.735 1.00 66.19 298 ASN A N 1
ATOM 2218 C CA . ASN A 1 298 ? 26.213 3.491 -12.660 1.00 66.19 298 ASN A CA 1
ATOM 2219 C C . ASN A 1 298 ? 25.267 2.358 -12.255 1.00 66.19 298 ASN A C 1
ATOM 2221 O O . ASN A 1 298 ? 24.072 2.419 -12.512 1.00 66.19 298 ASN A O 1
ATOM 2225 N N . ALA A 1 299 ? 25.788 1.310 -11.611 1.00 66.00 299 ALA A N 1
ATOM 2226 C CA . ALA A 1 299 ? 24.942 0.289 -10.988 1.00 66.00 299 ALA A CA 1
ATOM 2227 C C . ALA A 1 299 ? 24.066 0.933 -9.900 1.00 66.00 299 ALA A C 1
ATOM 2229 O O . ALA A 1 299 ? 24.612 1.431 -8.918 1.00 66.00 299 ALA A O 1
ATOM 2230 N N . ALA A 1 300 ? 22.747 0.941 -10.094 1.00 61.44 300 ALA A N 1
ATOM 2231 C CA . ALA A 1 300 ? 21.838 1.739 -9.267 1.00 61.44 300 ALA A CA 1
ATOM 2232 C C . ALA A 1 300 ? 21.316 1.010 -8.031 1.00 61.44 300 ALA A C 1
ATOM 2234 O O . ALA A 1 300 ? 21.148 1.611 -6.982 1.00 61.44 300 ALA A O 1
ATOM 2235 N N . ASP A 1 301 ? 21.062 -0.287 -8.155 1.00 63.69 301 ASP A N 1
ATOM 2236 C CA . ASP A 1 301 ? 20.349 -1.082 -7.153 1.00 63.69 301 ASP A CA 1
ATOM 2237 C C . ASP A 1 301 ? 21.282 -1.991 -6.334 1.00 63.69 301 ASP A C 1
ATOM 2239 O O . ASP A 1 301 ? 20.836 -2.765 -5.489 1.00 63.69 301 ASP A O 1
ATOM 2243 N N . GLY A 1 302 ? 22.593 -1.922 -6.596 1.00 70.81 302 GLY A N 1
ATOM 2244 C CA . GLY A 1 302 ? 23.612 -2.754 -5.953 1.00 70.81 302 GLY A CA 1
ATOM 2245 C C . GLY A 1 302 ? 23.585 -4.234 -6.362 1.00 70.81 302 GLY A C 1
ATOM 2246 O O . GLY A 1 302 ? 24.450 -4.994 -5.921 1.00 70.81 302 GLY A O 1
ATOM 2247 N N . TRP A 1 303 ? 22.648 -4.656 -7.216 1.00 77.31 303 TRP A N 1
ATOM 2248 C CA . TRP A 1 303 ? 22.487 -6.050 -7.627 1.00 77.31 303 TRP A CA 1
ATOM 2249 C C . TRP A 1 303 ? 23.323 -6.385 -8.862 1.00 77.31 303 TRP A C 1
ATOM 2251 O O . TRP A 1 303 ? 23.677 -5.523 -9.670 1.00 77.31 303 TRP A O 1
ATOM 2261 N N . ALA A 1 304 ? 23.684 -7.662 -9.011 1.00 83.75 304 ALA A N 1
ATOM 2262 C CA . ALA A 1 304 ? 24.392 -8.126 -10.198 1.00 83.75 304 ALA A CA 1
ATOM 2263 C C . ALA A 1 304 ? 23.469 -8.148 -11.430 1.00 83.75 304 ALA A C 1
ATOM 2265 O O . ALA A 1 304 ? 22.248 -8.036 -11.339 1.00 83.75 304 ALA A O 1
ATOM 2266 N N . ALA A 1 305 ? 24.055 -8.310 -12.616 1.00 83.88 305 ALA A N 1
ATOM 2267 C CA . ALA A 1 305 ? 23.281 -8.393 -13.849 1.00 83.88 305 ALA A CA 1
ATOM 2268 C C . ALA A 1 305 ? 22.292 -9.578 -13.829 1.00 83.88 305 ALA A C 1
ATOM 2270 O O . ALA A 1 305 ? 22.675 -10.708 -13.528 1.00 83.88 305 ALA A O 1
ATOM 2271 N N . GLY A 1 306 ? 21.036 -9.322 -14.198 1.00 80.06 306 GLY A N 1
ATOM 2272 C CA . GLY A 1 306 ? 19.936 -10.287 -14.150 1.00 80.06 306 GLY A CA 1
ATOM 2273 C C . GLY A 1 306 ? 19.351 -10.513 -12.753 1.00 80.06 306 GLY A C 1
ATOM 2274 O O . GLY A 1 306 ? 18.517 -11.401 -12.595 1.00 80.06 306 GLY A O 1
ATOM 2275 N N . GLU A 1 307 ? 19.764 -9.743 -11.748 1.00 84.75 307 GLU A N 1
ATOM 2276 C CA . GLU A 1 307 ? 19.299 -9.866 -10.368 1.00 84.75 307 GLU A CA 1
ATOM 2277 C C . GLU A 1 307 ? 18.513 -8.630 -9.910 1.00 84.75 307 GLU A C 1
ATOM 2279 O O . GLU A 1 307 ? 18.657 -7.552 -10.475 1.00 84.75 307 GLU A O 1
ATOM 2284 N N . ASN A 1 308 ? 17.687 -8.795 -8.875 1.00 79.88 308 ASN A N 1
ATOM 2285 C CA . ASN A 1 308 ? 17.071 -7.710 -8.101 1.00 79.88 308 ASN A CA 1
ATOM 2286 C C . ASN A 1 308 ? 16.823 -8.188 -6.652 1.00 79.88 308 ASN A C 1
ATOM 2288 O O . ASN A 1 308 ? 17.340 -9.234 -6.248 1.00 79.88 308 ASN A O 1
ATOM 2292 N N . CYS A 1 309 ? 16.006 -7.474 -5.870 1.00 77.50 309 CYS A N 1
ATOM 2293 C CA . CYS A 1 309 ? 15.688 -7.860 -4.489 1.00 77.50 309 CYS A CA 1
ATOM 2294 C C . CYS A 1 309 ? 14.903 -9.169 -4.334 1.00 77.50 309 CYS A C 1
ATOM 2296 O O . CYS A 1 309 ? 15.004 -9.814 -3.292 1.00 77.50 309 CYS A O 1
ATOM 2298 N N . VAL A 1 310 ? 14.169 -9.607 -5.358 1.00 82.75 310 VAL A N 1
ATOM 2299 C CA . VAL A 1 310 ? 13.338 -10.824 -5.301 1.00 82.75 310 VAL A CA 1
ATOM 2300 C C . VAL A 1 310 ? 13.932 -12.004 -6.068 1.00 82.75 310 VAL A C 1
ATOM 2302 O O . VAL A 1 310 ? 13.622 -13.147 -5.732 1.00 82.75 310 VAL A O 1
ATOM 2305 N N . PHE A 1 311 ? 14.830 -11.775 -7.031 1.00 87.00 311 PHE A N 1
ATOM 2306 C CA . PHE A 1 311 ? 15.470 -12.812 -7.845 1.00 87.00 311 PHE A CA 1
ATOM 2307 C C . PHE A 1 311 ? 16.998 -12.718 -7.829 1.00 87.00 311 PHE A C 1
ATOM 2309 O O . PHE A 1 311 ? 17.595 -11.640 -7.850 1.00 87.00 311 PHE A O 1
ATOM 2316 N N . LYS A 1 312 ? 17.634 -13.889 -7.838 1.00 90.44 312 LYS A N 1
ATOM 2317 C CA . LYS A 1 312 ? 19.080 -14.066 -7.999 1.00 90.44 312 LYS A CA 1
ATOM 2318 C C . LYS A 1 312 ? 19.381 -14.950 -9.196 1.00 90.44 312 LYS A C 1
ATOM 2320 O O . LYS A 1 312 ? 18.532 -15.737 -9.615 1.00 90.44 312 LYS A O 1
ATOM 2325 N N . MET A 1 313 ? 20.610 -14.882 -9.682 1.00 92.25 313 MET A N 1
ATOM 2326 C CA . MET A 1 313 ? 21.108 -15.813 -10.676 1.00 92.25 313 MET A CA 1
ATOM 2327 C C . MET A 1 313 ? 21.620 -17.083 -9.991 1.00 92.25 313 MET A C 1
ATOM 2329 O O . MET A 1 313 ? 22.459 -17.033 -9.095 1.00 92.25 313 MET A O 1
ATOM 2333 N N . ASP A 1 314 ? 21.139 -18.237 -10.441 1.00 92.75 314 ASP A N 1
ATOM 2334 C CA . ASP A 1 314 ? 21.671 -19.551 -10.086 1.00 92.75 314 ASP A CA 1
ATOM 2335 C C . ASP A 1 314 ? 21.793 -20.408 -11.350 1.00 92.75 314 ASP A C 1
ATOM 2337 O O . ASP A 1 314 ? 20.836 -20.565 -12.104 1.00 92.75 314 ASP A O 1
ATOM 2341 N N . ASN A 1 315 ? 22.996 -20.917 -11.628 1.00 89.69 315 ASN A N 1
ATOM 2342 C CA . ASN A 1 315 ? 23.306 -21.723 -12.819 1.00 89.69 315 ASN A CA 1
ATOM 2343 C C . ASN A 1 315 ? 22.791 -21.135 -14.153 1.00 89.69 315 ASN A C 1
ATOM 2345 O O . ASN A 1 315 ? 22.340 -21.859 -15.039 1.00 89.69 315 ASN A O 1
ATOM 2349 N N . GLY A 1 316 ? 22.868 -19.807 -14.306 1.00 87.12 316 GLY A N 1
ATOM 2350 C CA . GLY A 1 316 ? 22.421 -19.106 -15.515 1.00 87.12 316 GLY A CA 1
ATOM 2351 C C . GLY A 1 316 ? 20.903 -18.918 -15.622 1.00 87.12 316 GLY A C 1
ATOM 2352 O O . GLY A 1 316 ? 20.427 -18.475 -16.664 1.00 87.12 316 GLY A O 1
ATOM 2353 N N . GLN A 1 317 ? 20.150 -19.218 -14.562 1.00 89.69 317 GLN A N 1
ATOM 2354 C CA . GLN A 1 317 ? 18.708 -19.002 -14.471 1.00 89.69 317 GLN A CA 1
ATOM 2355 C C . GLN A 1 317 ? 18.372 -18.015 -13.353 1.00 89.69 317 GLN A C 1
ATOM 2357 O O . GLN A 1 317 ? 19.052 -17.965 -12.331 1.00 89.69 317 GLN A O 1
ATOM 2362 N N . GLN A 1 318 ? 17.302 -17.246 -13.539 1.00 91.31 318 GLN A N 1
ATOM 2363 C CA . GLN A 1 318 ? 16.733 -16.417 -12.480 1.00 91.31 318 GLN A CA 1
ATOM 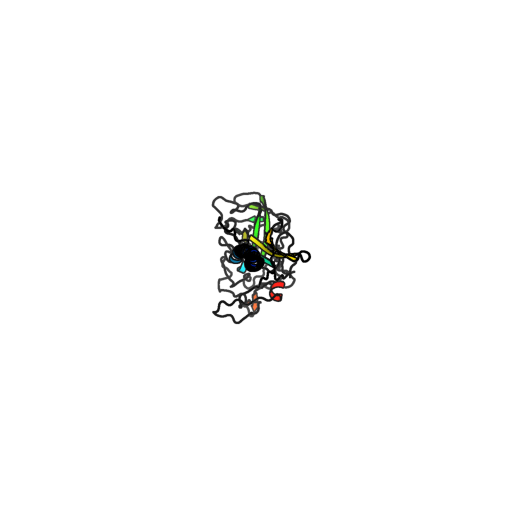2364 C C . GLN A 1 318 ? 15.891 -17.294 -11.558 1.00 91.31 318 GLN A C 1
ATOM 2366 O O . GLN A 1 318 ? 14.929 -17.920 -12.003 1.00 91.31 318 GLN A O 1
ATOM 2371 N N . VAL A 1 319 ? 16.256 -17.333 -10.280 1.00 92.38 319 VAL A N 1
ATOM 2372 C CA . VAL A 1 319 ? 15.547 -18.080 -9.237 1.00 92.38 319 VAL A CA 1
ATOM 2373 C C . VAL A 1 319 ? 15.136 -17.145 -8.097 1.00 92.38 319 VAL A C 1
ATOM 2375 O O . VAL A 1 319 ? 15.816 -16.141 -7.858 1.00 92.38 319 VAL A O 1
ATOM 2378 N N . PRO A 1 320 ? 14.045 -17.445 -7.372 1.00 90.38 320 PRO A N 1
ATOM 2379 C CA . PRO A 1 320 ? 13.604 -16.610 -6.261 1.00 90.38 320 PRO A CA 1
ATOM 2380 C C . PRO A 1 320 ? 14.669 -16.539 -5.153 1.00 90.38 320 PRO A C 1
ATOM 2382 O O . PRO A 1 320 ? 15.334 -17.533 -4.844 1.00 90.38 320 PRO A O 1
ATOM 2385 N N . ARG A 1 321 ? 14.826 -15.367 -4.530 1.00 88.25 321 ARG A N 1
ATOM 2386 C CA . ARG A 1 321 ? 15.666 -15.174 -3.333 1.00 88.25 321 ARG A CA 1
ATOM 2387 C C . ARG A 1 321 ? 14.960 -15.592 -2.055 1.00 88.25 321 ARG A C 1
ATOM 2389 O O . ARG A 1 321 ? 15.609 -16.105 -1.145 1.00 88.25 321 ARG A O 1
ATOM 2396 N N . LEU A 1 322 ? 13.655 -15.343 -1.992 1.00 83.00 322 LEU A N 1
ATOM 2397 C CA . LEU A 1 322 ? 12.862 -15.577 -0.796 1.00 83.00 322 LEU A CA 1
ATOM 2398 C C . LEU A 1 322 ? 12.652 -17.075 -0.550 1.00 83.00 322 LEU A C 1
ATOM 2400 O O . LEU A 1 322 ? 12.528 -17.852 -1.503 1.00 83.00 322 LEU A O 1
ATOM 2404 N N . PRO A 1 323 ? 12.606 -17.497 0.724 1.00 84.81 323 PRO A N 1
ATOM 2405 C CA . PRO A 1 323 ? 12.329 -18.879 1.070 1.00 84.81 323 PRO A CA 1
ATOM 2406 C C . PRO A 1 323 ? 10.862 -19.237 0.809 1.00 84.81 323 PRO A C 1
ATOM 2408 O O . PRO A 1 323 ? 9.973 -18.389 0.813 1.00 84.81 323 PRO A O 1
ATOM 2411 N N . VAL A 1 324 ? 10.605 -20.534 0.657 1.00 88.38 324 VAL A N 1
ATOM 2412 C CA . VAL A 1 324 ? 9.250 -21.091 0.721 1.00 88.38 324 VAL A CA 1
ATOM 2413 C C . VAL A 1 324 ? 8.766 -21.037 2.171 1.00 88.38 324 VAL A C 1
ATOM 2415 O O . VAL A 1 324 ? 9.427 -21.572 3.061 1.00 88.38 324 VAL A O 1
ATOM 2418 N N . LEU A 1 325 ? 7.613 -20.409 2.410 1.00 84.31 325 LEU A N 1
ATOM 2419 C CA . LEU A 1 325 ? 7.065 -20.184 3.756 1.00 84.31 325 LEU A CA 1
ATOM 2420 C C . LEU A 1 325 ? 6.159 -21.322 4.238 1.00 84.31 325 LEU A C 1
ATOM 2422 O O . LEU A 1 325 ? 5.920 -21.475 5.434 1.00 84.31 325 LEU A O 1
ATOM 2426 N N . GLY A 1 326 ? 5.649 -22.135 3.318 1.00 79.62 326 GLY A N 1
ATOM 2427 C CA . GLY A 1 326 ? 4.786 -23.264 3.635 1.00 79.62 326 GLY A CA 1
ATOM 2428 C C . GLY A 1 326 ? 4.615 -24.202 2.449 1.00 79.62 326 GLY A C 1
ATOM 2429 O O . GLY A 1 326 ? 5.039 -23.901 1.333 1.00 79.62 326 GLY A O 1
ATOM 2430 N N . ALA A 1 327 ? 3.989 -25.354 2.686 1.00 68.38 327 ALA A N 1
ATOM 2431 C CA . ALA A 1 327 ? 3.656 -26.293 1.621 1.00 68.38 327 ALA A CA 1
ATOM 2432 C C . ALA A 1 327 ? 2.652 -25.636 0.656 1.00 68.38 327 ALA A C 1
ATOM 2434 O O . ALA A 1 327 ? 1.456 -25.588 0.927 1.00 68.38 327 ALA A O 1
ATOM 2435 N N . GLY A 1 328 ? 3.151 -25.081 -0.449 1.00 54.47 328 GLY A N 1
ATOM 2436 C CA . GLY A 1 328 ? 2.316 -24.551 -1.518 1.00 54.47 328 GLY A CA 1
ATOM 2437 C C . GLY A 1 328 ? 1.744 -25.683 -2.364 1.00 54.47 328 GLY A C 1
ATOM 2438 O O . GLY A 1 328 ? 2.459 -26.606 -2.752 1.00 54.47 328 GLY A O 1
ATOM 2439 N N . GLY A 1 329 ? 0.450 -25.606 -2.664 1.00 52.56 329 GLY A N 1
ATOM 2440 C CA . GLY A 1 329 ? -0.207 -26.487 -3.626 1.00 52.56 329 GLY A CA 1
ATOM 2441 C C . GLY A 1 329 ? -1.720 -26.494 -3.464 1.00 52.56 329 GLY A C 1
ATOM 2442 O O . GLY A 1 329 ? -2.197 -26.828 -2.394 1.00 52.56 329 GLY A O 1
ATOM 2443 N N . THR A 1 330 ? -2.466 -26.173 -4.530 1.00 47.38 330 THR A N 1
ATOM 2444 C CA . THR A 1 330 ? -3.938 -26.289 -4.747 1.00 47.38 330 THR A CA 1
ATOM 2445 C C . THR A 1 330 ? -4.925 -25.792 -3.674 1.00 47.38 330 THR A C 1
ATOM 2447 O O . THR A 1 330 ? -6.095 -25.599 -3.993 1.00 47.38 330 THR A O 1
ATOM 2450 N N . THR A 1 331 ? -4.506 -25.543 -2.437 1.00 46.91 331 THR A N 1
ATOM 2451 C CA . THR A 1 331 ? -5.293 -24.943 -1.367 1.00 46.91 331 THR A CA 1
ATOM 2452 C C . THR A 1 331 ? -4.846 -23.499 -1.208 1.00 46.91 331 THR A C 1
ATOM 2454 O O . THR A 1 331 ? -3.668 -23.214 -1.023 1.00 46.91 331 THR A O 1
ATOM 2457 N N . THR A 1 332 ? -5.805 -22.587 -1.295 1.00 54.66 332 THR A N 1
ATOM 2458 C CA . THR A 1 332 ? -5.691 -21.121 -1.242 1.00 54.66 332 THR A CA 1
ATOM 2459 C C . THR A 1 332 ? -5.258 -20.576 0.129 1.00 54.66 332 THR A C 1
ATOM 2461 O O . THR A 1 332 ? -5.726 -19.524 0.561 1.00 54.66 332 THR A O 1
ATOM 2464 N N . THR A 1 333 ? -4.448 -21.310 0.887 1.00 73.38 333 THR A N 1
ATOM 2465 C CA . THR A 1 333 ? -4.118 -20.964 2.270 1.00 73.38 333 THR A CA 1
ATOM 2466 C C . THR A 1 333 ? -2.904 -20.051 2.297 1.00 73.38 333 THR A C 1
ATOM 2468 O O . THR A 1 333 ? -1.771 -20.514 2.168 1.00 73.38 333 THR A O 1
ATOM 2471 N N . LEU A 1 334 ? -3.158 -18.753 2.465 1.00 85.44 334 LEU A N 1
ATOM 2472 C CA . LEU A 1 334 ? -2.130 -17.778 2.810 1.00 85.44 334 LEU A CA 1
ATOM 2473 C C . LEU A 1 334 ? -1.474 -18.150 4.153 1.00 85.44 334 LEU A C 1
ATOM 2475 O O . LEU A 1 334 ? -2.119 -18.738 5.026 1.00 85.44 334 LEU A O 1
ATOM 2479 N N . VAL A 1 335 ? -0.205 -17.785 4.330 1.00 88.56 335 VAL A N 1
ATOM 2480 C CA . VAL A 1 335 ? 0.569 -18.028 5.559 1.00 88.56 335 VAL A CA 1
ATOM 2481 C C . VAL A 1 335 ? 0.693 -16.729 6.347 1.00 88.56 335 VAL A C 1
ATOM 2483 O O . VAL A 1 335 ? 0.957 -15.682 5.760 1.00 88.56 335 VAL A O 1
ATOM 2486 N N . GLU A 1 336 ? 0.493 -16.787 7.668 1.00 89.56 336 GLU A N 1
ATOM 2487 C CA . GLU A 1 336 ? 0.679 -15.622 8.544 1.00 89.56 336 GLU A CA 1
ATOM 2488 C C . GLU A 1 336 ? 2.149 -15.182 8.514 1.00 89.56 336 GLU A C 1
ATOM 2490 O O . GLU A 1 336 ? 3.052 -15.978 8.784 1.00 89.56 336 GLU A O 1
ATOM 2495 N N . LEU A 1 337 ? 2.386 -13.918 8.169 1.00 87.00 337 LEU A N 1
ATOM 2496 C CA . LEU A 1 337 ? 3.716 -13.324 8.113 1.00 87.00 337 LEU A CA 1
ATOM 2497 C C . LEU A 1 337 ? 4.146 -12.889 9.514 1.00 87.00 337 LEU A C 1
ATOM 2499 O O . LEU A 1 337 ? 3.365 -12.322 10.281 1.00 87.00 337 LEU A O 1
ATOM 2503 N N . THR A 1 338 ? 5.406 -13.151 9.853 1.00 86.81 338 THR A N 1
ATOM 2504 C CA . THR A 1 338 ? 5.960 -12.759 11.155 1.00 86.81 338 THR A CA 1
ATOM 2505 C C . THR A 1 338 ? 6.368 -11.287 11.160 1.00 86.81 338 THR A C 1
ATOM 2507 O O . THR A 1 338 ? 6.695 -10.726 10.117 1.00 86.81 338 THR A O 1
ATOM 2510 N N . GLN A 1 339 ? 6.438 -10.675 12.345 1.00 85.88 339 GLN A N 1
ATOM 2511 C CA . GLN A 1 339 ? 6.974 -9.318 12.508 1.00 85.88 339 GLN A CA 1
ATOM 2512 C C . GLN A 1 339 ? 8.362 -9.161 11.868 1.00 85.88 339 GLN A C 1
ATOM 2514 O O . GLN A 1 339 ? 8.605 -8.171 11.192 1.00 85.88 339 GLN A O 1
ATOM 2519 N N . ALA A 1 340 ? 9.253 -10.144 12.038 1.00 81.06 340 ALA A N 1
ATOM 2520 C CA . ALA A 1 340 ? 10.607 -10.081 11.487 1.00 81.06 340 ALA A CA 1
ATOM 2521 C C . ALA A 1 340 ? 10.610 -9.942 9.957 1.00 81.06 340 ALA A C 1
ATOM 2523 O O . ALA A 1 340 ? 11.420 -9.206 9.413 1.00 81.06 340 ALA A O 1
ATOM 2524 N N . MET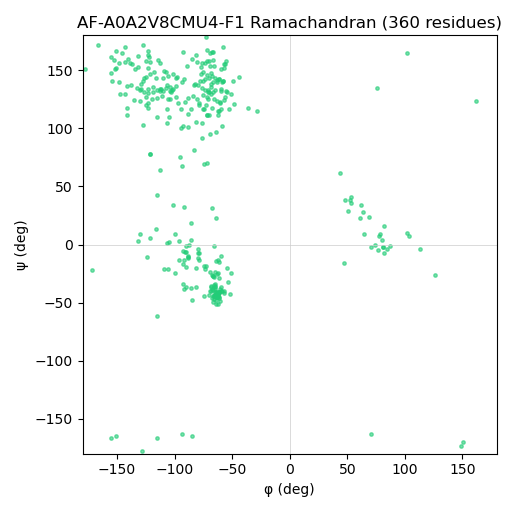 A 1 341 ? 9.666 -10.599 9.278 1.00 79.50 341 MET A N 1
ATOM 2525 C CA . MET A 1 341 ? 9.516 -10.502 7.823 1.00 79.50 341 MET A CA 1
ATOM 2526 C C . MET A 1 341 ? 8.921 -9.168 7.371 1.00 79.50 341 MET A C 1
ATOM 2528 O O . MET A 1 341 ? 9.032 -8.826 6.208 1.00 79.50 341 MET A O 1
ATOM 2532 N N . LEU A 1 342 ? 8.233 -8.449 8.255 1.00 81.50 342 LEU A N 1
ATOM 2533 C CA . LEU A 1 342 ? 7.535 -7.209 7.921 1.00 81.50 342 LEU A CA 1
ATOM 2534 C C . LEU A 1 342 ? 8.325 -5.959 8.314 1.00 81.50 342 LEU A C 1
ATOM 2536 O O . LEU A 1 342 ? 8.114 -4.905 7.725 1.00 81.50 342 LEU A O 1
ATOM 2540 N N . THR A 1 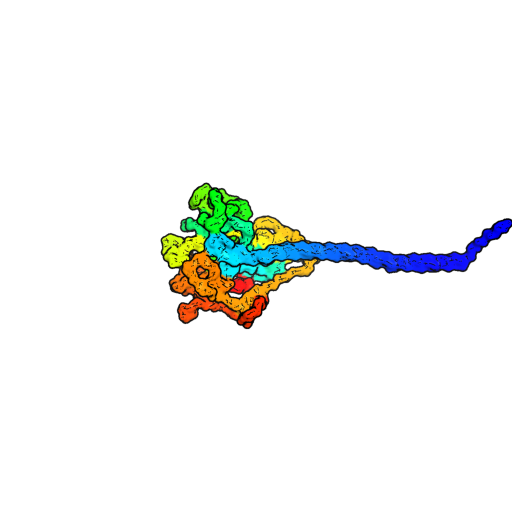343 ? 9.222 -6.080 9.293 1.00 76.81 343 THR A N 1
ATOM 2541 C CA . THR A 1 343 ? 10.177 -5.037 9.678 1.00 76.81 343 THR A CA 1
ATOM 2542 C C . THR A 1 343 ? 11.211 -4.805 8.578 1.00 76.81 343 THR A C 1
ATOM 2544 O O . THR A 1 343 ? 11.437 -3.667 8.208 1.00 76.81 343 THR A O 1
ATOM 2547 N N . ASP A 1 344 ? 11.782 -5.862 8.008 1.00 62.78 344 ASP A N 1
ATOM 2548 C CA . ASP A 1 344 ? 12.798 -5.782 6.944 1.00 62.78 344 ASP A CA 1
ATOM 2549 C C . ASP A 1 344 ? 12.167 -5.668 5.540 1.00 62.78 344 ASP A C 1
ATOM 2551 O O . ASP A 1 344 ? 12.770 -6.032 4.546 1.00 62.78 344 ASP A O 1
ATOM 2555 N N . GLY A 1 345 ? 10.893 -5.273 5.452 1.00 65.31 345 GLY A N 1
ATOM 2556 C CA . GLY A 1 345 ? 10.121 -5.308 4.211 1.00 65.31 345 GLY A CA 1
ATOM 2557 C C . GLY A 1 345 ? 9.669 -6.732 3.822 1.00 65.31 345 GLY A C 1
ATOM 2558 O O . GLY A 1 345 ? 10.457 -7.675 3.822 1.00 65.31 345 GLY A O 1
ATOM 2559 N N . PRO A 1 346 ? 8.399 -6.935 3.416 1.00 59.41 346 PRO A N 1
ATOM 2560 C CA . PRO A 1 346 ? 7.815 -8.274 3.234 1.00 59.41 346 PRO A CA 1
ATOM 2561 C C . PRO A 1 346 ? 8.508 -9.190 2.208 1.00 59.41 346 PRO A C 1
ATOM 2563 O O . PRO A 1 346 ? 8.144 -10.363 2.106 1.00 59.41 346 PRO A O 1
ATOM 2566 N N . TRP A 1 347 ? 9.447 -8.678 1.406 1.00 66.06 347 TRP A N 1
ATOM 2567 C CA . TRP A 1 347 ? 9.959 -9.368 0.220 1.00 66.06 347 TRP A CA 1
ATOM 2568 C C . TRP A 1 347 ? 11.167 -8.732 -0.484 1.00 66.06 347 TRP A C 1
ATOM 2570 O O . TRP A 1 347 ? 11.879 -9.444 -1.190 1.00 66.06 347 TRP A O 1
ATOM 2580 N N . CYS A 1 348 ? 11.414 -7.436 -0.304 1.00 64.25 348 CYS A N 1
ATOM 2581 C CA . CYS A 1 348 ? 12.624 -6.766 -0.769 1.00 64.25 348 CYS A CA 1
ATOM 2582 C C . CYS A 1 348 ? 13.310 -6.151 0.444 1.00 64.25 348 CYS A C 1
ATOM 2584 O O . CYS A 1 348 ? 13.113 -4.968 0.655 1.00 64.25 348 CYS A O 1
ATOM 2586 N N . PRO A 1 349 ? 14.012 -6.957 1.258 1.00 51.50 349 PRO A N 1
ATOM 2587 C CA . PRO A 1 349 ? 14.854 -6.430 2.315 1.00 51.50 349 PRO A CA 1
ATOM 2588 C C . PRO A 1 349 ? 16.072 -5.746 1.716 1.00 51.50 349 PRO A C 1
ATOM 2590 O O . PRO A 1 349 ? 16.614 -6.232 0.711 1.00 51.50 349 PRO A O 1
ATOM 2593 N N . GLY A 1 350 ? 16.488 -4.654 2.358 1.00 51.22 350 GLY A N 1
ATOM 2594 C CA . GLY A 1 350 ? 17.584 -3.777 1.958 1.00 51.22 350 GLY A CA 1
ATOM 2595 C C . GLY A 1 350 ? 18.663 -4.497 1.160 1.00 51.22 350 GLY A C 1
ATOM 2596 O O . GLY A 1 350 ? 19.350 -5.399 1.648 1.00 51.22 350 GLY A O 1
ATOM 2597 N N . GLY A 1 351 ? 18.799 -4.106 -0.108 1.00 47.53 351 GLY A N 1
ATOM 2598 C CA . GLY A 1 351 ? 19.814 -4.654 -1.001 1.00 47.53 351 GLY A CA 1
ATOM 2599 C C . GLY A 1 351 ? 21.233 -4.461 -0.460 1.00 47.53 351 GLY A C 1
ATOM 2600 O O . GLY A 1 351 ? 21.449 -3.719 0.504 1.00 47.53 351 GLY A O 1
ATOM 2601 N N . PRO A 1 352 ? 22.245 -5.098 -1.074 1.00 43.38 352 PRO A N 1
ATOM 2602 C CA . PRO A 1 352 ? 23.631 -4.863 -0.697 1.00 43.38 352 PRO A CA 1
ATOM 2603 C C . PRO A 1 352 ? 23.919 -3.353 -0.730 1.00 43.38 352 PRO A C 1
ATOM 2605 O O . PRO A 1 352 ? 23.868 -2.725 -1.785 1.00 43.38 352 PRO A O 1
ATOM 2608 N N . ASN A 1 353 ? 24.235 -2.797 0.445 1.00 41.41 353 ASN A N 1
ATOM 2609 C CA . ASN A 1 353 ? 24.507 -1.376 0.719 1.00 41.41 353 ASN A CA 1
ATOM 2610 C C . ASN A 1 353 ? 23.292 -0.441 0.920 1.00 41.41 353 ASN A C 1
ATOM 2612 O O . ASN A 1 353 ? 23.487 0.770 0.879 1.00 41.41 353 ASN A O 1
ATOM 2616 N N . GLY A 1 354 ? 22.076 -0.950 1.161 1.00 46.78 354 GLY A N 1
ATOM 2617 C CA . GLY A 1 354 ? 20.901 -0.102 1.449 1.00 46.78 354 GLY A CA 1
ATOM 2618 C C . GLY A 1 354 ? 20.415 0.723 0.247 1.00 46.78 354 GLY A C 1
ATOM 2619 O O . GLY A 1 354 ? 19.829 1.784 0.419 1.00 46.78 354 GLY A O 1
ATOM 2620 N N . ALA A 1 355 ? 20.721 0.267 -0.974 1.00 37.41 355 ALA A N 1
ATOM 2621 C CA . ALA A 1 355 ? 20.600 1.052 -2.207 1.00 37.41 355 ALA A CA 1
ATOM 2622 C C . ALA A 1 355 ? 19.224 0.989 -2.896 1.00 37.41 355 ALA A C 1
ATOM 2624 O O . ALA A 1 355 ? 18.975 1.760 -3.816 1.00 37.41 355 ALA A O 1
ATOM 2625 N N . ILE A 1 356 ? 18.322 0.101 -2.476 1.00 44.03 356 ILE A N 1
ATOM 2626 C CA . ILE A 1 356 ? 16.952 0.032 -3.016 1.00 44.03 356 ILE A CA 1
ATOM 2627 C C . ILE A 1 356 ? 16.048 0.877 -2.125 1.00 44.03 356 ILE A C 1
ATOM 2629 O O . ILE A 1 356 ? 15.220 0.388 -1.368 1.00 44.03 356 ILE A O 1
ATOM 2633 N N . GLY A 1 357 ? 16.283 2.184 -2.180 1.00 40.69 357 GLY A N 1
ATOM 2634 C CA . GLY A 1 357 ? 15.496 3.187 -1.482 1.00 40.69 357 GLY A CA 1
ATOM 2635 C C . GLY A 1 357 ? 14.116 3.358 -2.114 1.00 40.69 357 GLY A C 1
ATOM 2636 O O . GLY A 1 357 ? 13.823 4.405 -2.680 1.00 40.69 357 GLY A O 1
ATOM 2637 N N . ASN A 1 358 ? 13.227 2.372 -1.984 1.00 43.91 358 ASN A N 1
ATOM 2638 C CA . ASN A 1 358 ? 11.904 2.777 -1.518 1.00 43.91 358 ASN A CA 1
ATOM 2639 C C . ASN A 1 358 ? 12.077 3.048 -0.014 1.00 43.91 358 ASN A C 1
ATOM 2641 O O . ASN A 1 358 ? 12.910 2.416 0.628 1.00 43.91 358 ASN A O 1
ATOM 2645 N N . ALA A 1 359 ? 11.432 4.080 0.522 1.00 39.25 359 ALA A N 1
ATOM 2646 C CA . ALA A 1 359 ? 11.818 4.753 1.770 1.00 39.25 359 ALA A CA 1
ATOM 2647 C C . ALA A 1 359 ? 11.754 3.915 3.075 1.00 39.25 359 ALA A C 1
ATOM 2649 O O . ALA A 1 359 ? 11.615 4.486 4.152 1.00 39.25 359 ALA A O 1
ATOM 2650 N N . TRP A 1 360 ? 11.819 2.584 3.010 1.00 44.97 360 TRP A N 1
ATOM 2651 C CA . TRP A 1 360 ? 11.503 1.670 4.099 1.00 44.97 360 TRP A CA 1
ATOM 2652 C C . TRP A 1 360 ? 12.559 0.576 4.354 1.00 44.97 360 TRP A C 1
ATOM 2654 O O . TRP A 1 360 ? 12.396 -0.183 5.307 1.00 44.97 360 TRP A O 1
ATOM 2664 N N . ASP A 1 361 ? 13.671 0.599 3.607 1.00 34.84 361 ASP A N 1
ATOM 2665 C CA . ASP A 1 361 ? 14.855 -0.277 3.735 1.00 34.84 361 ASP A CA 1
ATOM 2666 C C . ASP A 1 361 ? 16.061 0.383 4.467 1.00 34.84 361 ASP A C 1
ATOM 2668 O O . ASP A 1 361 ? 17.222 0.114 4.141 1.00 34.84 361 ASP A O 1
ATOM 2672 N N . ALA A 1 362 ? 15.822 1.262 5.458 1.00 29.84 362 ALA A N 1
ATOM 2673 C CA . ALA A 1 362 ? 16.894 1.911 6.247 1.00 29.84 362 ALA A CA 1
ATOM 2674 C C . ALA A 1 362 ? 16.706 1.923 7.776 1.00 29.84 362 ALA A C 1
ATOM 2676 O O . ALA A 1 362 ? 16.065 2.864 8.300 1.00 29.84 362 ALA A O 1
#

Solvent-accessible surface area (backbone atoms only — not comparable to full-atom values): 19971 Å² total; per-residue (Å²): 134,84,82,82,80,77,84,52,74,66,57,54,51,52,50,51,51,51,52,49,52,53,51,51,53,50,51,67,54,50,57,60,49,55,57,48,57,54,50,53,51,53,54,51,50,53,53,52,47,50,48,55,48,51,52,58,52,46,62,50,61,76,41,43,23,35,30,46,87,44,44,70,69,33,42,53,32,44,40,23,41,83,29,63,43,40,33,47,59,47,76,56,85,47,55,64,39,48,50,71,41,53,37,28,38,20,37,26,24,37,62,100,69,49,30,38,32,28,46,35,93,62,90,88,63,55,56,48,68,49,32,77,43,38,44,47,91,41,62,63,36,52,90,93,43,74,58,22,72,61,53,66,72,39,40,31,33,40,36,28,48,78,34,44,49,43,67,43,48,28,67,40,76,44,72,85,43,99,85,38,31,28,40,26,36,68,89,48,85,44,58,55,69,74,57,49,48,47,90,78,47,71,78,75,73,37,67,62,54,39,39,35,28,45,39,46,42,37,23,41,32,65,48,71,40,82,89,79,72,41,20,27,38,32,40,32,77,30,49,88,70,82,70,42,77,74,38,76,73,42,88,76,65,75,68,82,51,67,40,73,20,58,41,53,40,76,69,79,50,62,82,72,54,74,67,58,74,41,34,79,40,30,36,52,56,46,57,85,79,36,55,61,46,28,59,84,71,42,79,45,45,59,50,56,56,20,26,44,64,44,28,35,72,53,98,92,37,78,40,52,60,56,69,71,75,48,94,68,67,104,60,92,65,60,39,78,59,53,67,75,46,48,20,48,34,83,62,56,44,50,29,67,87,49,42,50,42,25,84,42,39,101